Protein AF-A0A6P0Z180-F1 (afdb_monomer_lite)

Sequence (256 aa):
PHLPSKEQKILDRILVKLQKKRDRNFKRMVQFLKGSDYKAIKQTFRVWIKNPQSNPTANLKIGLSLPDLLLPVLSQTLLHPGWLATPDRSLETVQSKATKSKEMKSKATKSKGAKSPTKDSTVSASEIGQNEISLDVLNNWLDHDGIVLHDLRKQMKQLRYQADFFAPHYDATYAKTIQDFKTIQDLLGTLQDYWVLGQIFAKVQGKTWQESLPSLTAQIHRDRWTIWQQWEPLRQRYLTEDTRTELRQMMLSPTR

Radius of gyration: 26.2 Å; chains: 1; bounding box: 71×53×73 Å

pLDDT: mean 83.36, std 22.92, range [23.42, 98.06]

Structure (mmCIF, N/CA/C/O backbone):
data_AF-A0A6P0Z180-F1
#
_entry.id   AF-A0A6P0Z180-F1
#
loop_
_atom_site.group_PDB
_atom_site.id
_atom_site.type_symbol
_atom_site.label_atom_id
_atom_site.label_alt_id
_atom_site.label_comp_id
_atom_site.label_asym_id
_atom_site.label_entity_id
_atom_site.label_seq_id
_atom_site.pdbx_PDB_ins_code
_atom_site.Cartn_x
_atom_site.Cartn_y
_atom_site.Cartn_z
_atom_site.occupancy
_atom_site.B_iso_or_equiv
_atom_site.auth_seq_id
_atom_site.auth_comp_id
_atom_site.auth_asym_id
_atom_site.auth_atom_id
_atom_site.pdbx_PDB_model_num
ATOM 1 N N . PRO A 1 1 ? 2.641 7.356 -23.418 1.00 57.97 1 PRO A N 1
ATOM 2 C CA . PRO A 1 1 ? 3.964 7.992 -23.611 1.00 57.97 1 PRO A CA 1
ATOM 3 C C . PRO A 1 1 ? 4.416 7.968 -25.070 1.00 57.97 1 PRO A C 1
ATOM 5 O O . PRO A 1 1 ? 4.310 6.934 -25.724 1.00 57.97 1 PRO A O 1
ATOM 8 N N . HIS A 1 2 ? 4.928 9.095 -25.564 1.00 79.06 2 HIS A N 1
ATOM 9 C CA . HIS A 1 2 ? 5.588 9.161 -26.867 1.00 79.06 2 HIS A CA 1
ATOM 10 C C . HIS A 1 2 ? 6.992 8.557 -26.748 1.00 79.06 2 HIS A C 1
ATOM 12 O O . HIS A 1 2 ? 7.972 9.265 -26.543 1.00 79.06 2 HIS A O 1
ATOM 18 N N . LEU A 1 3 ? 7.076 7.225 -26.801 1.00 87.31 3 LEU A N 1
ATOM 19 C CA . LEU A 1 3 ? 8.356 6.515 -26.836 1.00 87.31 3 LEU A CA 1
ATOM 20 C C . LEU A 1 3 ? 8.975 6.614 -28.240 1.00 87.31 3 LEU A C 1
ATOM 22 O O . LEU A 1 3 ? 8.224 6.660 -29.217 1.00 87.31 3 LEU A O 1
ATOM 26 N N . PRO A 1 4 ? 10.309 6.588 -28.388 1.00 93.00 4 PRO A N 1
ATOM 27 C CA . PRO A 1 4 ? 10.950 6.483 -29.696 1.00 93.00 4 PRO A CA 1
ATOM 28 C C . PRO A 1 4 ? 10.483 5.238 -30.464 1.00 93.00 4 PRO A C 1
ATOM 30 O O . PRO A 1 4 ? 10.249 4.185 -29.868 1.00 93.00 4 PRO A O 1
ATOM 33 N N . SER A 1 5 ? 10.420 5.300 -31.797 1.00 91.44 5 SER A N 1
ATOM 34 C CA . SER A 1 5 ? 9.876 4.206 -32.626 1.00 91.44 5 SER A CA 1
ATOM 35 C C . SER A 1 5 ? 10.578 2.855 -32.420 1.00 91.44 5 SER A C 1
ATOM 37 O O . SER A 1 5 ? 9.963 1.802 -32.584 1.00 91.44 5 SER A O 1
ATOM 39 N N . LYS A 1 6 ? 11.867 2.855 -32.045 1.00 91.38 6 LYS A N 1
ATOM 40 C CA . LYS A 1 6 ? 12.608 1.630 -31.691 1.00 91.38 6 LYS A CA 1
ATOM 41 C C . LYS A 1 6 ? 12.081 0.999 -30.396 1.00 91.38 6 LYS A C 1
ATOM 43 O O . LYS A 1 6 ? 11.843 -0.206 -30.369 1.00 91.38 6 LYS A O 1
ATOM 48 N N . GLU A 1 7 ? 11.859 1.810 -29.362 1.00 93.62 7 GLU A N 1
ATOM 49 C CA . GLU A 1 7 ? 11.306 1.369 -28.076 1.00 93.62 7 GLU A CA 1
ATOM 50 C C . GLU A 1 7 ? 9.847 0.921 -28.220 1.00 93.62 7 GLU A C 1
ATOM 52 O O . GLU A 1 7 ? 9.475 -0.110 -27.665 1.00 93.62 7 GLU A O 1
ATOM 57 N N . GLN A 1 8 ? 9.043 1.612 -29.041 1.00 94.19 8 GLN A N 1
ATOM 58 C CA . GLN A 1 8 ? 7.660 1.205 -29.337 1.00 94.19 8 GLN A CA 1
ATOM 59 C C . GLN A 1 8 ? 7.595 -0.224 -29.891 1.00 94.19 8 GLN A C 1
ATOM 61 O O . GLN A 1 8 ? 6.880 -1.063 -29.352 1.00 94.19 8 GLN A O 1
ATOM 66 N N . LYS A 1 9 ? 8.435 -0.558 -30.882 1.00 93.00 9 LYS A N 1
ATOM 67 C CA . LYS A 1 9 ? 8.504 -1.922 -31.441 1.00 93.00 9 LYS A CA 1
ATOM 68 C C . LYS A 1 9 ? 8.903 -2.978 -30.405 1.00 93.00 9 LYS A C 1
ATOM 70 O O . LYS A 1 9 ? 8.505 -4.140 -30.506 1.00 93.00 9 LYS A O 1
ATOM 75 N N . ILE A 1 10 ? 9.745 -2.626 -29.432 1.00 92.50 10 ILE A N 1
ATOM 76 C CA . ILE A 1 10 ? 10.104 -3.531 -28.330 1.00 92.50 10 ILE A CA 1
ATOM 77 C C . ILE A 1 10 ? 8.894 -3.722 -27.412 1.00 92.50 10 ILE A C 1
ATOM 79 O O . ILE A 1 10 ? 8.535 -4.863 -27.113 1.00 92.50 10 ILE A O 1
ATOM 83 N N . LEU A 1 11 ? 8.237 -2.627 -27.032 1.00 93.25 11 LEU A N 1
ATOM 84 C CA . LEU A 1 11 ? 7.062 -2.643 -26.173 1.00 93.25 11 LEU A CA 1
ATOM 85 C C . LEU A 1 11 ? 5.905 -3.436 -26.796 1.00 93.25 11 LEU A C 1
ATOM 87 O O . LEU A 1 11 ? 5.325 -4.276 -26.115 1.00 93.25 11 LEU A O 1
ATOM 91 N N . ASP A 1 12 ? 5.635 -3.281 -28.092 1.00 94.00 12 ASP A N 1
ATOM 92 C CA . ASP A 1 12 ? 4.597 -4.041 -28.802 1.00 94.00 12 ASP A CA 1
ATOM 93 C C . ASP A 1 12 ? 4.836 -5.553 -28.711 1.00 94.00 12 ASP A C 1
ATOM 95 O O . ASP A 1 12 ? 3.927 -6.333 -28.413 1.00 94.00 12 ASP A O 1
ATOM 99 N N . ARG A 1 13 ? 6.090 -5.994 -28.885 1.00 92.31 13 ARG A N 1
ATOM 100 C CA . ARG A 1 13 ? 6.455 -7.412 -28.729 1.00 92.31 13 ARG A CA 1
ATOM 101 C C . ARG A 1 13 ? 6.217 -7.907 -27.304 1.00 92.31 13 ARG A C 1
ATOM 103 O O . ARG A 1 13 ? 5.764 -9.041 -27.120 1.00 92.31 13 ARG A O 1
ATOM 110 N N . ILE A 1 14 ? 6.514 -7.083 -26.298 1.00 92.56 14 ILE A N 1
ATOM 111 C CA . ILE A 1 14 ? 6.237 -7.394 -24.890 1.00 92.56 14 ILE A CA 1
ATOM 112 C C . ILE A 1 14 ? 4.723 -7.506 -24.668 1.00 92.56 14 ILE A C 1
ATOM 114 O O . ILE A 1 14 ? 4.267 -8.514 -24.123 1.00 92.56 14 ILE A O 1
ATOM 118 N N . LEU A 1 15 ? 3.936 -6.540 -25.145 1.00 94.62 15 LEU A N 1
ATOM 119 C CA . LEU A 1 15 ? 2.477 -6.518 -25.013 1.00 94.62 15 LEU A CA 1
ATOM 120 C C . LEU A 1 15 ? 1.824 -7.748 -25.652 1.00 94.62 15 LEU A C 1
ATOM 122 O O . LEU A 1 15 ? 0.981 -8.385 -25.022 1.00 94.62 15 LEU A O 1
ATOM 126 N N . VAL A 1 16 ? 2.272 -8.174 -26.837 1.00 95.88 16 VAL A N 1
ATOM 127 C CA . VAL A 1 16 ? 1.786 -9.408 -27.481 1.00 95.88 16 VAL A CA 1
ATOM 128 C C . VAL A 1 16 ? 2.064 -10.646 -26.618 1.00 95.88 16 VAL A C 1
ATOM 130 O O . VAL A 1 16 ? 1.198 -11.515 -26.469 1.00 95.88 16 VAL A O 1
ATOM 133 N N . LYS A 1 17 ? 3.256 -10.753 -26.012 1.00 93.56 17 LYS A N 1
ATOM 134 C CA . LYS A 1 17 ? 3.583 -11.863 -25.096 1.00 93.56 17 LYS A CA 1
ATOM 135 C C . LYS A 1 17 ? 2.698 -11.831 -23.842 1.00 93.56 17 LYS A C 1
ATOM 137 O O . LYS A 1 17 ? 2.225 -12.885 -23.405 1.00 93.56 17 LYS A O 1
ATOM 142 N N . LEU A 1 18 ? 2.447 -10.645 -23.283 1.00 93.94 18 LEU A N 1
ATOM 143 C CA . LEU A 1 18 ? 1.569 -10.466 -22.124 1.00 93.94 18 LEU A CA 1
ATOM 144 C C . LEU A 1 18 ? 0.112 -10.805 -22.447 1.00 93.94 18 LEU A C 1
ATOM 146 O O . LEU A 1 18 ? -0.521 -11.510 -21.660 1.00 93.94 18 LEU A O 1
ATOM 150 N N . GLN A 1 19 ? -0.389 -10.410 -23.618 1.00 96.19 19 GLN A N 1
ATOM 151 C CA . GLN A 1 19 ? -1.738 -10.743 -24.070 1.00 96.19 19 GLN A CA 1
ATOM 152 C C . GLN A 1 19 ? -1.922 -12.259 -24.183 1.00 96.19 19 GLN A C 1
ATOM 154 O O . GLN A 1 19 ? -2.836 -12.819 -23.581 1.00 96.19 19 GLN A O 1
ATOM 159 N N . LYS A 1 20 ? -0.976 -12.965 -24.818 1.00 94.94 20 LYS A N 1
ATOM 160 C CA . LYS A 1 20 ? -1.007 -14.437 -24.894 1.00 94.94 20 LYS A CA 1
ATOM 161 C C . LYS A 1 20 ? -1.041 -15.092 -23.509 1.00 94.94 20 LYS A C 1
ATOM 163 O O . LYS A 1 20 ? -1.716 -16.104 -23.321 1.00 94.94 20 LYS A O 1
ATOM 168 N N . LYS A 1 21 ? -0.304 -14.551 -22.532 1.00 93.19 21 LYS A N 1
ATOM 169 C CA . LYS A 1 21 ? -0.320 -15.048 -21.145 1.00 93.19 21 LYS A CA 1
ATOM 170 C C . LYS A 1 21 ? -1.671 -14.782 -20.475 1.00 93.19 21 LYS A C 1
ATOM 172 O O . LYS A 1 21 ? -2.203 -15.682 -19.822 1.00 93.19 21 LYS A O 1
ATOM 177 N N . ARG A 1 22 ? -2.230 -13.583 -20.659 1.00 95.62 22 ARG A N 1
ATOM 178 C CA . ARG A 1 22 ? -3.556 -13.197 -20.163 1.00 95.62 22 ARG A CA 1
ATOM 179 C C . ARG A 1 22 ? -4.636 -14.128 -20.706 1.00 95.62 22 ARG A C 1
ATOM 181 O O . ARG A 1 22 ? -5.398 -14.660 -19.907 1.00 95.62 22 ARG A O 1
ATOM 188 N N . ASP A 1 23 ? -4.639 -14.411 -22.005 1.00 97.62 23 ASP A N 1
ATOM 189 C CA . ASP A 1 23 ? -5.641 -15.279 -22.640 1.00 97.62 23 ASP A CA 1
ATOM 190 C C . ASP A 1 23 ? -5.602 -16.708 -22.085 1.00 97.62 23 ASP A C 1
ATOM 192 O O . ASP A 1 23 ? -6.639 -17.302 -21.783 1.00 97.62 23 ASP A O 1
ATOM 196 N N . ARG A 1 24 ? -4.400 -17.270 -21.891 1.00 96.25 24 ARG A N 1
ATOM 197 C CA . ARG A 1 24 ? -4.234 -18.600 -21.277 1.00 96.25 24 ARG A CA 1
ATOM 198 C C . ARG A 1 24 ? -4.743 -18.624 -19.838 1.00 96.25 24 ARG A C 1
ATOM 200 O O . ARG A 1 24 ? -5.473 -19.541 -19.465 1.00 96.25 24 ARG A O 1
ATOM 207 N N . ASN A 1 25 ? -4.366 -17.629 -19.038 1.00 96.44 25 ASN A N 1
ATOM 208 C CA . ASN A 1 25 ? -4.800 -17.531 -17.646 1.00 96.44 25 ASN A CA 1
ATOM 209 C C . ASN A 1 25 ? -6.315 -17.323 -17.541 1.00 96.44 25 ASN A C 1
ATOM 211 O O . ASN A 1 25 ? -6.952 -17.938 -16.692 1.00 96.44 25 ASN A O 1
ATOM 215 N N . PHE A 1 26 ? -6.900 -16.530 -18.439 1.00 97.56 26 PHE A N 1
ATOM 216 C CA . PHE A 1 26 ? -8.340 -16.313 -18.504 1.00 97.56 26 PHE A CA 1
ATOM 217 C C . PHE A 1 26 ? -9.095 -17.609 -18.818 1.00 97.56 26 PHE A C 1
ATOM 219 O O . PHE A 1 26 ? -10.032 -17.956 -18.102 1.00 97.56 26 PHE A O 1
ATOM 226 N N . LYS A 1 27 ? -8.648 -18.383 -19.819 1.00 97.50 27 LYS A N 1
ATOM 227 C CA . LYS A 1 27 ? -9.237 -19.700 -20.127 1.00 97.50 27 LYS A CA 1
ATOM 228 C C . LYS A 1 27 ? -9.202 -20.639 -18.915 1.00 97.50 27 LYS A C 1
ATOM 230 O O . LYS A 1 27 ? -10.223 -21.240 -18.587 1.00 97.50 27 LYS A O 1
ATOM 235 N N . ARG A 1 28 ? -8.062 -20.713 -18.216 1.00 97.00 28 ARG A N 1
ATOM 236 C CA . ARG A 1 28 ? -7.906 -21.517 -16.988 1.00 97.00 28 ARG A CA 1
ATOM 237 C C . ARG A 1 28 ? -8.840 -21.056 -15.870 1.00 97.00 28 ARG A C 1
ATOM 239 O O . ARG A 1 28 ? -9.487 -21.883 -15.240 1.00 97.00 28 ARG A O 1
ATOM 246 N N . MET A 1 29 ? -8.949 -19.746 -15.652 1.00 97.44 29 MET A N 1
ATOM 247 C CA . MET A 1 29 ? -9.863 -19.167 -14.665 1.00 97.44 29 MET A CA 1
ATOM 248 C C . MET A 1 29 ? -11.320 -19.538 -14.971 1.00 97.44 29 MET A C 1
ATOM 250 O O . MET A 1 29 ? -12.035 -19.981 -14.079 1.00 97.44 29 MET A O 1
ATOM 254 N N . VAL A 1 30 ? -11.763 -19.410 -16.226 1.00 97.44 30 VAL A N 1
ATOM 255 C CA . VAL A 1 30 ? -13.136 -19.771 -16.625 1.00 97.44 30 VAL A CA 1
ATOM 256 C C . VAL A 1 30 ? -13.411 -21.258 -16.401 1.00 97.44 30 VAL A C 1
ATOM 258 O O . VAL A 1 30 ? -14.487 -21.609 -15.919 1.00 97.44 30 VAL A O 1
ATOM 261 N N . GLN A 1 31 ? -12.456 -22.132 -16.727 1.00 97.00 31 GLN A N 1
ATOM 262 C CA . GLN A 1 31 ? -12.572 -23.568 -16.455 1.00 97.00 31 GLN A CA 1
ATOM 263 C C . GLN A 1 31 ? -12.693 -23.843 -14.951 1.00 97.00 31 GLN A C 1
ATOM 265 O O . GLN A 1 31 ? -13.618 -24.539 -14.539 1.00 97.00 31 GLN A O 1
ATOM 270 N N . PHE A 1 32 ? -11.830 -23.230 -14.136 1.00 96.19 32 PHE A N 1
ATOM 271 C CA . PHE A 1 32 ? -11.863 -23.352 -12.677 1.00 96.19 32 PHE A CA 1
ATOM 272 C C . PHE A 1 32 ? -13.212 -22.914 -12.085 1.00 96.19 32 PHE A C 1
ATOM 274 O O . PHE A 1 32 ? -13.828 -23.664 -11.333 1.00 96.19 32 PHE A O 1
ATOM 281 N N . LEU A 1 33 ? -13.728 -21.744 -12.480 1.00 96.31 33 LEU A N 1
ATOM 282 C CA . LEU A 1 33 ? -15.004 -21.212 -11.979 1.00 96.31 33 LEU A CA 1
ATOM 283 C C . LEU A 1 33 ? -16.223 -22.062 -12.378 1.00 96.31 33 LEU A C 1
ATOM 285 O O . LEU A 1 33 ? -17.262 -22.008 -11.722 1.00 96.31 33 LEU A O 1
ATOM 289 N N . LYS A 1 34 ? -16.123 -22.843 -13.460 1.00 95.88 34 LYS A N 1
ATOM 290 C CA . LYS A 1 34 ? -17.170 -23.788 -13.884 1.00 95.88 34 LYS A CA 1
ATOM 291 C C . LYS A 1 34 ? -17.052 -25.157 -13.204 1.00 95.88 34 LYS A C 1
ATOM 293 O O . LYS A 1 34 ? -18.022 -25.923 -13.252 1.00 95.88 34 LYS A O 1
ATOM 298 N N . GLY A 1 35 ? -15.905 -25.450 -12.591 1.00 97.12 35 GLY A N 1
ATOM 299 C CA . GLY A 1 35 ? -15.591 -26.719 -11.941 1.00 97.12 35 GLY A CA 1
ATOM 300 C C . GLY A 1 35 ? -16.449 -27.016 -10.710 1.00 97.12 35 GLY A C 1
ATOM 301 O O . GLY A 1 35 ? -17.080 -26.129 -10.129 1.00 97.12 35 GLY A O 1
ATOM 302 N N . SER A 1 36 ? -16.476 -28.292 -10.322 1.00 96.56 36 SER A N 1
ATOM 303 C CA . SER A 1 36 ? -17.174 -28.786 -9.128 1.00 96.56 36 SER A CA 1
ATOM 304 C C . SER A 1 36 ? -16.646 -28.143 -7.854 1.00 96.56 36 SER A C 1
ATOM 306 O O . SER A 1 36 ? -17.443 -27.710 -7.029 1.00 96.56 36 SER A O 1
ATOM 308 N N . ASP A 1 37 ? -15.328 -28.007 -7.728 1.00 94.94 37 ASP A N 1
ATOM 309 C CA . ASP A 1 37 ? -14.681 -27.555 -6.493 1.00 94.94 37 ASP A CA 1
ATOM 310 C C . ASP A 1 37 ? -15.093 -26.125 -6.143 1.00 94.94 37 ASP A C 1
ATOM 312 O O . ASP A 1 37 ? -15.507 -25.835 -5.020 1.00 94.94 37 ASP A O 1
ATOM 316 N N . TYR A 1 38 ? -15.085 -25.229 -7.135 1.00 96.75 38 TYR A N 1
ATOM 317 C CA . TYR A 1 38 ? -15.541 -23.856 -6.942 1.00 96.75 38 TYR A CA 1
ATOM 318 C C . TYR A 1 38 ? -17.031 -23.794 -6.569 1.00 96.75 38 TYR A C 1
ATOM 320 O O . TYR A 1 38 ? -17.423 -23.040 -5.675 1.00 96.75 38 TYR A O 1
ATOM 328 N N . LYS A 1 39 ? -17.877 -24.605 -7.219 1.00 96.69 39 LYS A N 1
ATOM 329 C CA . LYS A 1 39 ? -19.311 -24.687 -6.893 1.00 96.69 39 LYS A CA 1
ATOM 330 C C . LYS A 1 39 ? -19.540 -25.227 -5.482 1.00 96.69 39 LYS A C 1
ATOM 332 O O . LYS A 1 39 ? -20.397 -24.690 -4.784 1.00 96.69 39 LYS A O 1
ATOM 337 N N . ALA A 1 40 ? -18.772 -26.233 -5.067 1.00 96.88 40 ALA A N 1
ATOM 338 C CA . ALA A 1 40 ? -18.833 -26.819 -3.736 1.00 96.88 40 ALA A CA 1
ATOM 339 C C . ALA A 1 40 ? -18.490 -25.768 -2.679 1.00 96.88 40 ALA A C 1
ATOM 341 O O . ALA A 1 40 ? -19.308 -25.506 -1.804 1.00 96.88 40 ALA A O 1
ATOM 342 N N . ILE A 1 41 ? -17.365 -25.063 -2.836 1.00 96.19 41 ILE A N 1
ATOM 343 C CA . ILE A 1 41 ? -16.975 -23.963 -1.943 1.00 96.19 41 ILE A CA 1
ATOM 344 C C . ILE A 1 41 ? -18.078 -22.897 -1.876 1.00 96.19 41 ILE A C 1
ATOM 346 O O . ILE A 1 41 ? -18.494 -22.495 -0.789 1.00 96.19 41 ILE A O 1
ATOM 350 N N . LYS A 1 42 ? -18.607 -22.462 -3.027 1.00 96.19 42 LYS A N 1
ATOM 351 C CA . LYS A 1 42 ? -19.683 -21.460 -3.083 1.00 96.19 42 LYS A CA 1
ATOM 352 C C . LYS A 1 42 ? -20.940 -21.924 -2.349 1.00 96.19 42 LYS A C 1
ATOM 354 O O . LYS A 1 42 ? -21.591 -21.118 -1.684 1.00 96.19 42 LYS A O 1
ATOM 359 N N . GLN A 1 43 ? -21.296 -23.198 -2.480 1.00 95.88 43 GLN A N 1
ATOM 360 C CA . GLN A 1 43 ? -22.441 -23.766 -1.785 1.00 95.88 43 GLN A CA 1
ATOM 361 C C . GLN A 1 43 ? -22.192 -23.848 -0.278 1.00 95.88 43 GLN A C 1
ATOM 363 O O . GLN A 1 43 ? -23.057 -23.426 0.485 1.00 95.88 43 GLN A O 1
ATOM 368 N N . THR A 1 44 ? -21.008 -24.289 0.149 1.00 95.44 44 THR A N 1
ATOM 369 C CA . THR A 1 44 ? -20.613 -24.326 1.562 1.00 95.44 44 THR A CA 1
ATOM 370 C C . THR A 1 44 ? -20.716 -22.944 2.204 1.00 95.44 44 THR A C 1
ATOM 372 O O . THR A 1 44 ? -21.375 -22.802 3.232 1.00 95.44 44 THR A O 1
ATOM 375 N N . PHE A 1 45 ? -20.174 -21.899 1.568 1.00 94.94 45 PHE A N 1
ATOM 376 C CA . PHE A 1 45 ? -20.302 -20.528 2.075 1.00 94.94 45 PHE A CA 1
ATOM 377 C C . PHE A 1 45 ? -21.760 -20.061 2.150 1.00 94.94 45 PHE A C 1
ATOM 379 O O . PHE A 1 45 ? -22.158 -19.458 3.141 1.00 94.94 45 PHE A O 1
ATOM 386 N N . ARG A 1 46 ? -22.587 -20.363 1.140 1.00 95.38 46 ARG A N 1
ATOM 387 C CA . ARG A 1 46 ? -24.020 -20.012 1.158 1.00 95.38 46 ARG A CA 1
ATOM 388 C C . ARG A 1 46 ? -24.780 -20.695 2.287 1.00 95.38 46 ARG A C 1
ATOM 390 O O . ARG A 1 46 ? -25.669 -20.078 2.861 1.00 95.38 46 ARG A O 1
ATOM 397 N N . VAL A 1 47 ? -24.472 -21.960 2.563 1.00 95.25 47 VAL A N 1
ATOM 398 C CA . VAL A 1 47 ? -25.078 -22.705 3.671 1.00 95.25 47 VAL A CA 1
ATOM 399 C C . VAL A 1 47 ? -24.636 -22.102 5.001 1.00 95.25 47 VAL A C 1
ATOM 401 O O . VAL A 1 47 ? -25.485 -21.811 5.837 1.00 95.25 47 VAL A O 1
ATOM 404 N N . TRP A 1 48 ? -23.340 -21.835 5.165 1.00 94.50 48 TRP A N 1
ATOM 405 C CA . TRP A 1 48 ? -22.798 -21.270 6.399 1.00 94.50 48 TRP A CA 1
ATOM 406 C C . TRP A 1 48 ? -23.341 -19.866 6.703 1.00 94.50 48 TRP A C 1
ATOM 408 O O . TRP A 1 48 ? -23.748 -19.613 7.828 1.00 94.50 48 TRP A O 1
ATOM 418 N N . ILE A 1 49 ? -23.457 -18.978 5.705 1.00 94.31 49 ILE A N 1
ATOM 419 C CA . ILE A 1 49 ? -24.004 -17.617 5.896 1.00 94.31 49 ILE A CA 1
ATOM 420 C C . ILE A 1 49 ? -25.454 -17.640 6.411 1.00 94.31 49 ILE A C 1
ATOM 422 O O . ILE A 1 49 ? -25.858 -16.726 7.123 1.00 94.31 49 ILE A O 1
ATOM 426 N N . LYS A 1 50 ? -26.246 -18.669 6.072 1.00 94.12 50 LYS A N 1
ATOM 427 C CA . LYS A 1 50 ? -27.628 -18.802 6.567 1.00 94.12 50 LYS A CA 1
ATOM 428 C C . LYS A 1 50 ? -27.702 -19.178 8.047 1.00 94.12 50 LYS A C 1
ATOM 430 O O . LYS A 1 50 ? -28.703 -18.871 8.681 1.00 94.12 50 LYS A O 1
ATOM 435 N N . ASN A 1 51 ? -26.693 -19.875 8.566 1.00 90.00 51 ASN A N 1
ATOM 436 C CA . ASN A 1 51 ? -26.646 -20.313 9.957 1.00 90.00 51 ASN A CA 1
ATOM 437 C C . ASN A 1 51 ? -25.195 -20.308 10.476 1.00 90.00 51 ASN A C 1
ATOM 439 O O . ASN A 1 51 ? -24.589 -21.379 10.624 1.00 90.00 51 ASN A O 1
ATOM 443 N N . PRO A 1 52 ? -24.607 -19.117 10.697 1.00 90.31 52 PRO A N 1
ATOM 444 C CA . PRO A 1 52 ? -23.229 -19.014 11.141 1.00 90.31 52 PRO A CA 1
ATOM 445 C C . PRO A 1 52 ? -23.111 -19.532 12.576 1.00 90.31 52 PRO A C 1
ATOM 447 O O . PRO A 1 52 ? -23.864 -19.141 13.465 1.00 90.31 52 PRO A O 1
ATOM 450 N N . GLN A 1 53 ? -22.144 -20.414 12.807 1.00 84.38 53 GLN A N 1
ATOM 451 C CA . GLN A 1 53 ? -21.790 -20.849 14.156 1.00 84.38 53 GLN A CA 1
ATOM 452 C C . GLN A 1 53 ? -20.867 -19.797 14.769 1.00 84.38 53 GLN A C 1
ATOM 454 O O . GLN A 1 53 ? -19.666 -19.773 14.494 1.00 84.38 53 GLN A O 1
ATOM 459 N N . SER A 1 54 ? -21.454 -18.886 15.539 1.00 85.25 54 SER A N 1
ATOM 460 C CA . SER A 1 54 ? -20.720 -17.822 16.217 1.00 85.25 54 SER A CA 1
ATOM 461 C C . SER A 1 54 ? -20.063 -18.336 17.493 1.00 85.25 54 SER A C 1
ATOM 463 O O . SER A 1 54 ? -20.620 -19.163 18.213 1.00 85.25 54 SER A O 1
ATOM 465 N N . ASN A 1 55 ? -18.874 -17.824 17.799 1.00 86.50 55 ASN A N 1
ATOM 466 C CA . ASN A 1 55 ? -18.245 -18.079 19.088 1.00 86.50 55 ASN A CA 1
ATOM 467 C C . ASN A 1 55 ? -18.958 -17.283 20.210 1.00 86.50 55 ASN A C 1
ATOM 469 O O . ASN A 1 55 ? -19.671 -16.318 19.922 1.00 86.50 55 ASN A O 1
ATOM 473 N N . PRO A 1 56 ? -18.750 -17.622 21.497 1.00 86.62 56 PRO A N 1
ATOM 474 C CA . PRO A 1 56 ? -19.390 -16.904 22.603 1.00 86.62 56 PRO A CA 1
ATOM 475 C C . PRO A 1 56 ? -19.092 -15.398 22.638 1.00 86.62 56 PRO A C 1
ATOM 477 O O . PRO A 1 56 ? -19.932 -14.621 23.088 1.00 86.62 56 PRO A O 1
ATOM 480 N N . THR A 1 57 ? -17.932 -14.964 22.127 1.00 86.12 57 THR A N 1
ATOM 481 C CA . THR A 1 57 ? -17.567 -13.538 22.084 1.00 86.12 57 THR A CA 1
ATOM 482 C C . THR A 1 57 ? -18.419 -12.729 21.109 1.00 86.12 57 THR A C 1
ATOM 484 O O . THR A 1 57 ? -18.480 -11.514 21.241 1.00 86.12 57 THR A O 1
ATOM 487 N N . ALA A 1 58 ? -19.124 -13.367 20.169 1.00 87.06 58 ALA A N 1
ATOM 488 C CA . ALA A 1 58 ? -20.056 -12.675 19.279 1.00 87.06 58 ALA A CA 1
ATOM 489 C C . ALA A 1 58 ? -21.247 -12.039 20.020 1.00 87.06 58 ALA A C 1
ATOM 491 O O . ALA A 1 58 ? -21.904 -11.162 19.469 1.00 87.06 58 ALA A O 1
ATOM 492 N N . ASN A 1 59 ? -21.513 -12.459 21.262 1.00 88.50 59 ASN A N 1
ATOM 493 C CA . ASN A 1 59 ? -22.551 -11.869 22.109 1.00 88.50 59 ASN A CA 1
ATOM 494 C C . ASN A 1 59 ? -22.086 -10.597 22.839 1.00 88.50 59 ASN A C 1
ATOM 496 O O . ASN A 1 59 ? -22.889 -9.954 23.518 1.00 88.50 59 ASN A O 1
ATOM 500 N N . LEU A 1 60 ? -20.800 -10.236 22.751 1.00 90.50 60 LEU A N 1
ATOM 501 C CA . LEU A 1 60 ? -20.296 -9.002 23.345 1.00 90.50 60 LEU A CA 1
ATOM 502 C C . LEU A 1 60 ? -20.868 -7.787 22.611 1.00 90.50 60 LEU A C 1
ATOM 504 O O . LEU A 1 60 ? -21.073 -7.797 21.397 1.00 90.50 60 LEU A O 1
ATOM 508 N N . LYS A 1 61 ? -21.109 -6.705 23.359 1.00 90.62 61 LYS A N 1
ATOM 509 C CA . LYS A 1 61 ? -21.508 -5.430 22.760 1.00 90.62 61 LYS A CA 1
ATOM 510 C C . LYS A 1 61 ? -20.392 -4.948 21.843 1.00 90.62 61 LYS A C 1
ATOM 512 O O . LYS A 1 61 ? -19.248 -4.847 22.277 1.00 90.62 61 LYS A O 1
ATOM 517 N N . ILE A 1 62 ? -20.744 -4.576 20.615 1.00 89.75 62 ILE A N 1
ATOM 518 C CA . ILE A 1 62 ? -19.768 -4.139 19.615 1.00 89.75 62 ILE A CA 1
ATOM 519 C C . ILE A 1 62 ? -18.879 -3.000 20.132 1.00 89.75 62 ILE A C 1
ATOM 521 O O . ILE A 1 62 ? -17.668 -3.094 19.997 1.00 89.75 62 ILE A O 1
ATOM 525 N N . GLY A 1 63 ? -19.437 -2.011 20.841 1.00 89.50 63 GLY A N 1
ATOM 526 C CA . GLY A 1 63 ? -18.661 -0.915 21.438 1.00 89.50 63 GLY A CA 1
ATOM 527 C C . GLY A 1 63 ? -17.565 -1.368 22.413 1.00 89.50 63 GLY A C 1
ATOM 528 O O . GLY A 1 63 ? -16.521 -0.731 22.479 1.00 89.50 63 GLY A O 1
ATOM 529 N N . LEU A 1 64 ? -17.760 -2.493 23.115 1.00 89.75 64 LEU A N 1
ATOM 530 C CA . LEU A 1 64 ? -16.731 -3.087 23.976 1.00 89.75 64 LEU A CA 1
ATOM 531 C C . LEU A 1 64 ? -15.642 -3.781 23.147 1.00 89.75 64 LEU A C 1
ATOM 533 O O . LEU A 1 64 ? -14.468 -3.673 23.471 1.00 89.75 64 LEU A O 1
ATOM 537 N N . SER A 1 65 ? -16.026 -4.477 22.075 1.00 92.06 65 SER A N 1
ATOM 538 C CA . SER A 1 65 ? -15.102 -5.261 21.246 1.00 92.06 65 SER A CA 1
ATOM 539 C C . SER A 1 65 ? -14.369 -4.446 20.176 1.00 92.06 65 SER A C 1
ATOM 541 O O . SER A 1 65 ? -13.364 -4.908 19.646 1.00 92.06 65 SER A O 1
ATOM 543 N N . LEU A 1 66 ? -14.850 -3.254 19.814 1.00 93.50 66 LEU A N 1
ATOM 544 C CA . LEU A 1 66 ? -14.258 -2.441 18.747 1.00 93.50 66 LEU A CA 1
ATOM 545 C C . LEU A 1 66 ? -12.781 -2.096 18.997 1.00 93.50 66 LEU A C 1
ATOM 547 O O . LEU A 1 66 ? -11.971 -2.367 18.102 1.00 93.50 66 LEU A O 1
ATOM 551 N N . PRO A 1 67 ? -12.385 -1.574 20.177 1.00 94.38 67 PRO A N 1
ATOM 552 C CA . PRO A 1 67 ? -10.975 -1.331 20.469 1.00 94.38 67 PRO A CA 1
ATOM 553 C C . PRO A 1 67 ? -10.133 -2.609 20.392 1.00 94.38 67 PRO A C 1
ATOM 555 O O . PRO A 1 67 ? -9.047 -2.582 19.810 1.00 94.38 67 PRO A O 1
ATOM 558 N N . ASP A 1 68 ? -10.658 -3.735 20.887 1.00 93.75 68 ASP A N 1
ATOM 559 C CA . ASP A 1 68 ? -9.977 -5.037 20.870 1.00 93.75 68 ASP A CA 1
ATOM 560 C C . ASP A 1 68 ? -9.736 -5.562 19.447 1.00 93.75 68 ASP A C 1
ATOM 562 O O . ASP A 1 68 ? -8.784 -6.303 19.204 1.00 93.75 68 ASP A O 1
ATOM 566 N N . LEU A 1 69 ? -10.572 -5.167 18.483 1.00 93.88 69 LEU A N 1
ATOM 567 C CA . LEU A 1 69 ? -10.440 -5.556 17.078 1.00 93.88 69 LEU A CA 1
ATOM 568 C C . LEU A 1 69 ? -9.546 -4.594 16.282 1.00 93.88 69 LEU A C 1
ATOM 570 O O . LEU A 1 69 ? -8.809 -5.028 15.395 1.00 93.88 69 LEU A O 1
ATOM 574 N N . LEU A 1 70 ? -9.599 -3.292 16.575 1.00 95.88 70 LEU A N 1
ATOM 575 C CA . LEU A 1 70 ? -8.913 -2.257 15.796 1.00 95.88 70 LEU A CA 1
ATOM 576 C C . LEU A 1 70 ? -7.497 -1.950 16.295 1.00 95.88 70 LEU A C 1
ATOM 578 O O . LEU A 1 70 ? -6.572 -1.839 15.483 1.00 95.88 70 LEU A O 1
ATOM 582 N N . LEU A 1 71 ? -7.292 -1.837 17.610 1.00 96.81 71 LEU A N 1
ATOM 583 C CA . LEU A 1 71 ? -6.000 -1.438 18.179 1.00 96.81 71 LEU A CA 1
ATOM 584 C C . LEU A 1 71 ? -4.859 -2.417 17.887 1.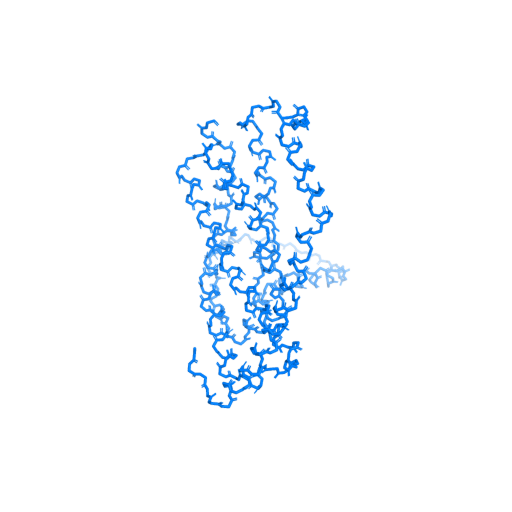00 96.81 71 LEU A C 1
ATOM 586 O O . LEU A 1 71 ? -3.748 -1.932 17.641 1.00 96.81 71 LEU A O 1
ATOM 590 N N . PRO A 1 72 ? -5.057 -3.752 17.857 1.00 97.38 72 PRO A N 1
ATOM 591 C CA . PRO A 1 72 ? -3.984 -4.662 17.467 1.00 97.38 72 PRO A CA 1
ATOM 592 C C . PRO A 1 72 ? -3.520 -4.417 16.030 1.00 97.38 72 PRO A C 1
ATOM 594 O O . PRO A 1 72 ? -2.318 -4.342 15.774 1.00 97.38 72 PRO A O 1
ATOM 597 N N . VAL A 1 73 ? -4.463 -4.216 15.102 1.00 97.19 73 VAL A N 1
ATOM 598 C CA . VAL A 1 73 ? -4.158 -3.944 13.691 1.00 97.19 73 VAL A CA 1
ATOM 599 C C . VAL A 1 73 ? -3.468 -2.590 13.546 1.00 97.19 73 VAL A C 1
ATOM 601 O O . VAL A 1 73 ? -2.457 -2.493 12.847 1.00 97.19 73 VAL A O 1
ATOM 604 N N . LEU A 1 74 ? -3.946 -1.552 14.241 1.00 97.50 74 LEU A N 1
ATOM 605 C CA . LEU A 1 74 ? -3.285 -0.246 14.271 1.00 97.50 74 LEU A CA 1
ATOM 606 C C . LEU A 1 74 ? -1.856 -0.366 14.813 1.00 97.50 74 LEU A C 1
ATOM 608 O O . LEU A 1 74 ? -0.924 0.139 14.195 1.00 97.50 74 LEU A O 1
ATOM 612 N N . SER A 1 75 ? -1.667 -1.061 15.934 1.00 97.06 75 SER A N 1
ATOM 613 C CA . SER A 1 75 ? -0.363 -1.194 16.591 1.00 97.06 75 SER A CA 1
ATOM 614 C C . SER A 1 75 ? 0.644 -1.921 15.702 1.00 97.06 75 SER A C 1
ATOM 616 O O . SER A 1 75 ? 1.755 -1.429 15.514 1.00 97.06 75 SER A O 1
ATOM 618 N N . GLN A 1 76 ? 0.240 -3.035 15.084 1.00 97.12 76 GLN A N 1
ATOM 619 C CA . GLN A 1 76 ? 1.059 -3.740 14.091 1.00 97.12 76 GLN A CA 1
ATOM 620 C C . GLN A 1 76 ? 1.425 -2.830 12.916 1.00 97.12 76 GLN A C 1
ATOM 622 O O . GLN A 1 76 ? 2.566 -2.827 12.462 1.00 97.12 76 GLN A O 1
ATOM 627 N N . THR A 1 77 ? 0.474 -2.012 12.461 1.00 97.56 77 THR A N 1
ATOM 628 C CA . THR A 1 77 ? 0.704 -1.060 11.373 1.00 97.56 77 THR A CA 1
ATOM 629 C C . THR A 1 77 ? 1.716 0.006 11.764 1.00 97.56 77 THR A C 1
ATOM 631 O O . THR A 1 77 ? 2.682 0.201 11.039 1.00 97.56 77 THR A O 1
ATOM 634 N N . LEU A 1 78 ? 1.555 0.667 12.913 1.00 96.56 78 LEU A N 1
ATOM 635 C CA . LEU A 1 78 ? 2.444 1.744 13.368 1.00 96.56 78 LEU A CA 1
ATOM 636 C C . LEU A 1 78 ? 3.864 1.262 13.712 1.00 96.56 78 LEU A C 1
ATOM 638 O O . LEU A 1 78 ? 4.811 2.050 13.657 1.00 96.56 78 LEU A O 1
ATOM 642 N N . LEU A 1 79 ? 4.018 -0.018 14.062 1.00 96.75 79 LEU A N 1
ATOM 643 C CA . LEU A 1 79 ? 5.310 -0.656 14.339 1.00 96.75 79 LEU A CA 1
ATOM 644 C C . LEU A 1 79 ? 5.965 -1.279 13.098 1.00 96.75 79 LEU A C 1
ATOM 646 O O . LEU A 1 79 ? 7.077 -1.794 13.189 1.00 96.75 79 LEU A O 1
ATOM 650 N N . HIS A 1 80 ? 5.306 -1.241 11.939 1.00 97.19 80 HIS A N 1
ATOM 651 C CA . HIS A 1 80 ? 5.829 -1.864 10.732 1.00 97.19 80 HIS A CA 1
ATOM 652 C C . HIS A 1 80 ? 7.139 -1.181 10.269 1.00 97.19 80 HIS A C 1
ATOM 654 O O . HIS A 1 80 ? 7.171 0.044 10.116 1.00 97.19 80 HIS A O 1
ATOM 660 N N . PRO A 1 81 ? 8.219 -1.932 9.966 1.00 95.00 81 PRO A N 1
ATOM 661 C CA . PRO A 1 81 ? 9.533 -1.355 9.645 1.00 95.00 81 PRO A CA 1
ATOM 662 C C . PRO A 1 81 ? 9.529 -0.484 8.381 1.00 95.00 81 PRO A C 1
ATOM 664 O O . PRO A 1 81 ? 10.344 0.423 8.247 1.00 95.00 81 PRO A O 1
ATOM 667 N N . GLY A 1 82 ? 8.568 -0.701 7.479 1.00 94.50 82 GLY A N 1
ATOM 668 C CA . GLY A 1 82 ? 8.383 0.111 6.272 1.00 94.50 82 GLY A CA 1
ATOM 669 C C . GLY A 1 82 ? 8.179 1.613 6.517 1.00 94.50 82 GLY A C 1
ATOM 670 O O . GLY A 1 82 ? 8.416 2.391 5.603 1.00 94.50 82 GLY A O 1
ATOM 671 N N . TRP A 1 83 ? 7.789 2.051 7.722 1.00 95.44 83 TRP A N 1
ATOM 672 C CA . TRP A 1 83 ? 7.749 3.487 8.044 1.00 95.44 83 TRP A CA 1
ATOM 673 C C . TRP A 1 83 ? 9.141 4.111 8.156 1.00 95.44 83 TRP A C 1
ATOM 675 O O . TRP A 1 83 ? 9.306 5.295 7.877 1.00 95.44 83 TRP A O 1
ATOM 685 N N . LEU A 1 84 ? 10.137 3.325 8.567 1.00 92.94 84 LEU A N 1
ATOM 686 C CA . LEU A 1 84 ? 11.532 3.748 8.717 1.00 92.94 84 LEU A CA 1
ATOM 687 C C . LEU A 1 84 ? 12.363 3.463 7.460 1.00 92.94 84 LEU A C 1
ATOM 689 O O . LEU A 1 84 ? 13.536 3.817 7.402 1.00 92.94 84 LEU A O 1
ATOM 693 N N . ALA A 1 85 ? 11.758 2.827 6.459 1.00 90.75 85 ALA A N 1
ATOM 694 C CA . ALA A 1 85 ? 12.391 2.511 5.195 1.00 90.75 85 ALA A CA 1
ATOM 695 C C . ALA A 1 85 ? 12.625 3.796 4.386 1.00 90.75 85 ALA A C 1
ATOM 697 O O . ALA A 1 85 ? 11.681 4.414 3.893 1.00 90.75 85 ALA A O 1
ATOM 698 N N . THR A 1 86 ? 13.889 4.191 4.265 1.00 86.94 86 THR A N 1
ATOM 699 C CA . THR A 1 86 ? 14.332 5.358 3.500 1.00 86.94 86 THR A CA 1
ATOM 700 C C . THR A 1 86 ? 15.537 4.978 2.636 1.00 86.94 86 THR A C 1
ATOM 702 O O . THR A 1 86 ? 16.353 4.156 3.062 1.00 86.94 86 THR A O 1
ATOM 705 N N . PRO A 1 87 ? 15.674 5.557 1.432 1.00 85.31 87 PRO A N 1
ATOM 706 C CA . PRO A 1 87 ? 16.878 5.406 0.623 1.00 85.31 87 PRO A CA 1
ATOM 707 C C . PRO A 1 87 ? 18.109 6.085 1.255 1.00 85.31 87 PRO A C 1
ATOM 709 O O . PRO A 1 87 ? 19.234 5.760 0.876 1.00 85.31 87 PRO A O 1
ATOM 712 N N . ASP A 1 88 ? 17.929 6.992 2.226 1.00 71.38 88 ASP A N 1
ATOM 713 C CA . ASP A 1 88 ? 19.044 7.576 2.976 1.00 71.38 88 ASP A CA 1
ATOM 714 C C . ASP A 1 88 ? 19.509 6.632 4.101 1.00 71.38 88 ASP A C 1
ATOM 716 O O . ASP A 1 88 ? 18.915 6.549 5.177 1.00 71.38 88 ASP A O 1
ATOM 720 N N . ARG A 1 89 ? 20.615 5.919 3.860 1.00 58.75 89 ARG A N 1
ATOM 721 C CA . ARG A 1 89 ? 21.263 5.044 4.853 1.00 58.75 89 ARG A CA 1
ATOM 722 C C . ARG A 1 89 ? 22.011 5.807 5.955 1.00 58.75 89 ARG A C 1
ATOM 724 O O . ARG A 1 89 ? 22.681 5.175 6.772 1.00 58.75 89 ARG A O 1
ATOM 731 N N . SER A 1 90 ? 21.897 7.135 6.044 1.00 52.31 90 SER A N 1
ATOM 732 C CA . SER A 1 90 ? 22.490 7.920 7.138 1.00 52.31 90 SER A CA 1
ATOM 733 C C . SER A 1 90 ? 22.092 7.399 8.532 1.00 52.31 90 SER A C 1
ATOM 735 O O . SER A 1 90 ? 22.903 7.439 9.461 1.00 52.31 90 SER A O 1
ATOM 737 N N . LEU A 1 91 ? 20.917 6.772 8.669 1.00 43.66 91 LEU A N 1
ATOM 738 C CA . LEU A 1 91 ? 20.451 6.162 9.921 1.00 43.66 91 LEU A CA 1
ATOM 739 C C . LEU A 1 91 ? 21.151 4.837 10.301 1.00 43.66 91 LEU A C 1
ATOM 741 O O . LEU A 1 91 ? 21.216 4.514 11.489 1.00 43.66 91 LEU A O 1
ATOM 745 N N . GLU A 1 92 ? 21.761 4.099 9.362 1.00 44.00 92 GLU A N 1
ATOM 746 C CA . GLU A 1 92 ? 22.544 2.883 9.682 1.00 44.00 92 GLU A CA 1
ATOM 747 C C . GLU A 1 92 ? 23.840 3.212 10.453 1.00 44.00 92 GLU A C 1
ATOM 749 O O . GLU A 1 92 ? 24.410 2.369 11.159 1.00 44.00 92 GLU A O 1
ATOM 754 N N . THR A 1 93 ? 24.308 4.464 10.388 1.00 38.19 93 THR A N 1
ATOM 755 C CA . THR A 1 93 ? 25.539 4.884 11.074 1.00 38.19 93 THR A CA 1
ATOM 756 C C . THR A 1 93 ? 25.363 5.169 12.568 1.00 38.19 93 THR A C 1
ATOM 758 O O . THR A 1 93 ? 26.352 5.157 13.307 1.00 38.19 93 THR A O 1
ATOM 761 N N . VAL A 1 94 ? 24.131 5.351 13.059 1.00 43.09 94 VAL A N 1
ATOM 762 C CA . VAL A 1 94 ? 23.882 5.647 14.483 1.00 43.09 94 VAL A CA 1
ATOM 763 C C . VAL A 1 94 ? 23.940 4.374 15.341 1.00 43.09 94 VAL A C 1
ATOM 765 O O . VAL A 1 94 ? 24.544 4.382 16.416 1.00 43.09 94 VAL A O 1
ATOM 768 N N . GLN A 1 95 ? 23.427 3.237 14.852 1.00 38.19 95 GLN A N 1
ATOM 769 C CA . GLN A 1 95 ? 23.490 1.962 15.590 1.00 38.19 95 GLN A CA 1
ATOM 770 C C . GLN A 1 95 ? 24.855 1.257 15.480 1.00 38.19 95 GLN A C 1
ATOM 772 O O . GLN A 1 95 ? 25.295 0.610 16.436 1.00 38.19 95 GLN A O 1
ATOM 777 N N . SER A 1 96 ? 25.577 1.431 14.368 1.00 38.47 96 SER A N 1
ATOM 778 C CA . SER A 1 96 ? 26.918 0.851 14.171 1.00 38.47 96 SER A CA 1
ATOM 779 C C . SER A 1 96 ? 28.034 1.613 14.908 1.00 38.47 96 SER A C 1
ATOM 781 O O . SER A 1 96 ? 29.023 1.009 15.333 1.00 38.47 96 SER A O 1
ATOM 783 N N . LYS A 1 97 ? 27.874 2.924 15.155 1.00 37.91 97 LYS A N 1
ATOM 784 C CA . LYS A 1 97 ? 28.785 3.684 16.034 1.00 37.91 97 LYS A CA 1
ATOM 785 C C . LYS A 1 97 ? 28.560 3.382 17.520 1.00 37.91 97 LYS A C 1
ATOM 787 O O . LYS A 1 97 ? 29.532 3.338 18.275 1.00 37.91 97 LYS A O 1
ATOM 792 N N . ALA A 1 98 ? 27.324 3.110 17.947 1.00 39.12 98 ALA A N 1
ATOM 793 C CA . ALA A 1 98 ? 27.022 2.753 19.338 1.00 39.12 98 ALA A CA 1
ATOM 794 C C . ALA A 1 98 ? 27.586 1.375 19.744 1.00 39.12 98 ALA A C 1
ATOM 796 O O . ALA A 1 98 ? 28.004 1.189 20.888 1.00 39.12 98 ALA A O 1
ATOM 797 N N . THR A 1 99 ? 27.660 0.429 18.805 1.00 38.28 99 THR A N 1
ATOM 798 C CA . THR A 1 99 ? 28.255 -0.900 19.023 1.00 38.28 99 THR A CA 1
ATOM 799 C C . THR A 1 99 ? 29.785 -0.858 19.001 1.00 38.28 99 THR A C 1
ATOM 801 O O . THR A 1 99 ? 30.409 -1.367 19.931 1.00 38.28 99 THR A O 1
ATOM 804 N N . LYS A 1 100 ? 30.410 -0.127 18.063 1.00 37.72 100 LYS A N 1
ATOM 805 C CA . LYS A 1 100 ? 31.880 0.040 18.051 1.00 37.72 100 LYS A CA 1
ATOM 806 C C . LYS A 1 100 ? 32.426 0.850 19.236 1.00 37.72 100 LYS A C 1
ATOM 808 O O . LYS A 1 100 ? 33.514 0.559 19.727 1.00 37.72 100 LYS A O 1
ATOM 813 N N . SER A 1 101 ? 31.671 1.827 19.748 1.00 37.69 101 SER A N 1
ATOM 814 C CA . SER A 1 101 ? 32.095 2.629 20.910 1.00 37.69 101 SER A CA 1
ATOM 815 C C . SER A 1 101 ? 31.992 1.862 22.244 1.00 37.69 101 SER A C 1
ATOM 817 O O . SER A 1 101 ? 32.699 2.187 23.200 1.00 37.69 101 SER A O 1
ATOM 819 N N . LYS A 1 102 ? 31.171 0.799 22.311 1.00 40.69 102 LYS A N 1
ATOM 820 C CA . LYS A 1 102 ? 31.125 -0.120 23.465 1.00 40.69 102 LYS A CA 1
ATOM 821 C C . LYS A 1 102 ? 32.229 -1.183 23.435 1.00 40.69 102 LYS A C 1
ATOM 823 O O . LYS A 1 102 ? 32.721 -1.544 24.499 1.00 40.69 102 LYS A O 1
ATOM 828 N N . GLU A 1 103 ? 32.673 -1.628 22.259 1.00 36.03 103 GLU A N 1
ATOM 829 C CA . GLU A 1 103 ? 33.734 -2.644 22.137 1.00 36.03 103 GLU A CA 1
ATOM 830 C C . GLU A 1 103 ? 35.155 -2.102 22.376 1.00 36.03 103 GLU A C 1
ATOM 832 O O . GLU A 1 103 ? 36.017 -2.836 22.852 1.00 36.03 103 GLU A O 1
ATOM 837 N N . MET A 1 104 ? 35.408 -0.807 22.147 1.00 38.56 104 MET A N 1
ATOM 838 C CA . MET A 1 104 ? 36.722 -0.196 22.416 1.00 38.56 104 MET A CA 1
ATOM 839 C C . MET A 1 104 ? 36.931 0.291 23.863 1.00 38.56 104 MET A C 1
ATOM 841 O O . MET A 1 104 ? 38.058 0.620 24.227 1.00 38.56 104 MET A O 1
ATOM 845 N N . LYS A 1 105 ? 35.896 0.319 24.719 1.00 39.50 105 LYS A N 1
ATOM 846 C CA . LYS A 1 105 ? 36.003 0.807 26.114 1.00 39.50 105 LYS A CA 1
ATOM 847 C C . LYS A 1 105 ? 36.150 -0.284 27.187 1.00 39.50 105 LYS A C 1
ATOM 849 O O . LYS A 1 105 ? 36.243 0.053 28.363 1.00 39.50 105 LYS A O 1
ATOM 854 N N . SER A 1 106 ? 36.246 -1.567 26.825 1.00 35.44 106 SER A N 1
ATOM 855 C CA . SER A 1 106 ? 36.495 -2.663 27.788 1.00 35.44 106 SER A CA 1
ATOM 856 C C . SER A 1 106 ? 37.981 -3.004 28.004 1.00 35.44 106 SER A C 1
ATOM 858 O O . SER A 1 106 ? 38.298 -3.902 28.781 1.00 35.44 106 SER A O 1
ATOM 860 N N . LYS A 1 107 ? 38.917 -2.260 27.395 1.00 36.16 107 LYS A N 1
ATOM 861 C CA . LYS A 1 107 ? 40.364 -2.379 27.654 1.00 36.16 107 LYS A CA 1
ATOM 862 C C . LYS A 1 107 ? 41.010 -1.019 27.934 1.00 36.16 107 LYS A C 1
ATOM 864 O O . LYS A 1 107 ? 41.676 -0.469 27.070 1.00 36.16 107 LYS A O 1
ATOM 869 N N . ALA A 1 108 ? 40.833 -0.498 29.149 1.00 31.55 108 ALA A N 1
ATOM 870 C CA . ALA A 1 108 ? 41.812 0.370 29.820 1.00 31.55 108 ALA A CA 1
ATOM 871 C C . ALA A 1 108 ? 41.380 0.658 31.269 1.00 31.55 108 ALA A C 1
ATOM 873 O O . ALA A 1 108 ? 40.564 1.534 31.545 1.00 31.55 108 ALA A O 1
ATOM 874 N N . THR A 1 109 ? 41.956 -0.073 32.217 1.00 27.00 109 THR A N 1
ATOM 875 C CA . THR A 1 109 ? 41.967 0.276 33.643 1.00 27.00 109 THR A CA 1
ATOM 876 C C . THR A 1 109 ? 43.069 1.290 33.954 1.00 27.00 109 THR A C 1
ATOM 878 O O . THR A 1 109 ? 44.228 1.002 33.673 1.00 27.00 109 THR A O 1
ATOM 881 N N . LYS A 1 110 ? 42.688 2.378 34.647 1.00 27.84 110 LYS A N 1
ATOM 882 C CA . LYS A 1 110 ? 43.294 3.010 35.852 1.00 27.84 110 LYS A CA 1
ATOM 883 C C . LYS A 1 110 ? 43.502 4.534 35.775 1.00 27.84 110 LYS A C 1
ATOM 885 O O . LYS A 1 110 ? 44.277 5.028 34.972 1.00 27.84 110 LYS A O 1
ATOM 890 N N . SER A 1 111 ? 42.964 5.179 36.822 1.00 26.48 111 SER A N 1
ATOM 891 C CA . SER A 1 111 ? 43.572 6.240 37.654 1.00 26.48 111 SER A CA 1
ATOM 892 C C . SER A 1 111 ? 42.962 7.653 37.609 1.00 26.48 111 SER A C 1
ATOM 894 O O . SER A 1 111 ? 43.177 8.402 36.670 1.00 26.48 111 SER A O 1
ATOM 896 N N . LYS A 1 112 ? 42.328 7.985 38.752 1.00 25.58 112 LYS A N 1
ATOM 897 C CA . LYS A 1 112 ? 42.362 9.223 39.572 1.00 25.58 112 LYS A CA 1
ATOM 898 C C . LYS A 1 112 ? 42.142 10.603 38.928 1.00 25.58 112 LYS A C 1
ATOM 900 O O . LYS A 1 112 ? 42.898 11.026 38.069 1.00 25.58 112 LYS A O 1
ATOM 905 N N . GLY A 1 113 ? 41.288 11.394 39.591 1.00 24.33 113 GLY A N 1
ATOM 906 C CA . GLY A 1 113 ? 41.440 12.855 39.678 1.00 24.33 113 GLY A CA 1
ATOM 907 C C . GLY A 1 113 ? 40.128 13.630 39.572 1.00 24.33 113 GLY A C 1
ATOM 908 O O . GLY A 1 113 ? 39.425 13.524 38.581 1.00 24.33 113 GLY A O 1
ATOM 909 N N . ALA A 1 114 ? 39.805 14.399 40.609 1.00 25.36 114 ALA A N 1
ATOM 910 C CA . ALA A 1 114 ? 38.568 15.155 40.789 1.00 25.36 114 ALA A CA 1
ATOM 911 C C . ALA A 1 114 ? 38.487 16.462 39.972 1.00 25.36 114 ALA A C 1
ATOM 913 O O . ALA A 1 114 ? 39.491 17.161 39.869 1.00 25.36 114 ALA A O 1
ATOM 914 N N . LYS A 1 115 ? 37.273 16.831 39.525 1.00 25.84 115 LYS A N 1
ATOM 915 C CA . LYS A 1 115 ? 36.581 18.136 39.712 1.00 25.84 115 LYS A CA 1
ATOM 916 C C . LYS A 1 115 ? 35.436 18.308 38.699 1.00 25.84 115 LYS A C 1
ATOM 918 O O . LYS A 1 115 ? 35.657 18.216 37.498 1.00 25.84 115 LYS A O 1
ATOM 923 N N . SER A 1 116 ? 34.241 18.636 39.200 1.00 23.42 116 SER A N 1
ATOM 924 C CA . SER A 1 116 ? 33.182 19.320 38.434 1.00 23.42 116 SER A CA 1
ATOM 925 C C . SER A 1 116 ? 33.650 20.731 38.032 1.00 23.42 116 SER A C 1
ATOM 927 O O . SER A 1 116 ? 34.490 21.311 38.728 1.00 23.42 116 SER A O 1
ATOM 929 N N . PRO A 1 117 ? 33.107 21.310 36.948 1.00 26.61 117 PRO A N 1
ATOM 930 C CA . PRO A 1 117 ? 31.874 22.075 37.115 1.00 26.61 117 PRO A CA 1
ATOM 931 C C . PRO A 1 117 ? 30.824 21.835 36.023 1.00 26.61 117 PRO A C 1
ATOM 933 O O . PRO A 1 117 ? 31.107 21.507 34.874 1.00 26.61 117 PRO A O 1
ATOM 936 N N . THR A 1 118 ? 29.590 22.047 36.457 1.00 25.91 118 THR A N 1
ATOM 937 C CA . THR A 1 118 ? 28.358 22.247 35.701 1.00 25.91 118 THR A CA 1
ATOM 938 C C . THR A 1 118 ? 28.512 23.236 34.544 1.00 25.91 118 THR A C 1
ATOM 940 O O . THR A 1 118 ? 29.028 24.339 34.719 1.00 25.91 118 THR A O 1
ATOM 943 N N . LYS A 1 119 ? 27.966 22.871 33.380 1.00 26.55 119 LYS A N 1
ATOM 944 C CA . LYS A 1 119 ? 27.385 23.816 32.423 1.00 26.55 119 LYS A CA 1
ATOM 945 C C . LYS A 1 119 ? 26.281 23.120 31.639 1.00 26.55 119 LYS A C 1
ATOM 947 O O . LYS A 1 119 ? 26.513 22.085 31.017 1.00 26.55 119 LYS A O 1
ATOM 952 N N . ASP A 1 120 ? 25.097 23.711 31.727 1.00 25.83 120 ASP A N 1
ATOM 953 C CA . ASP A 1 120 ? 23.931 23.414 30.912 1.00 25.83 120 ASP A CA 1
ATOM 954 C C . ASP A 1 120 ? 24.309 23.292 29.437 1.00 25.83 120 ASP A C 1
ATOM 956 O O . ASP A 1 120 ? 25.055 24.102 28.882 1.00 25.83 120 ASP A O 1
ATOM 960 N N . SER A 1 121 ? 23.794 22.255 28.793 1.00 24.94 121 SER A N 1
ATOM 961 C CA . SER A 1 121 ? 23.793 22.122 27.341 1.00 24.94 121 SER A CA 1
ATOM 962 C C . SER A 1 121 ? 22.417 21.625 26.948 1.00 24.94 121 SER A C 1
ATOM 964 O O . SER A 1 121 ? 22.175 20.437 26.753 1.00 24.94 121 SER A O 1
ATOM 966 N N . THR A 1 122 ? 21.497 22.580 26.910 1.00 24.03 122 THR A N 1
ATOM 967 C CA . THR A 1 122 ? 20.232 22.515 26.193 1.00 24.03 122 THR A CA 1
ATOM 968 C C . THR A 1 122 ? 20.544 22.083 24.762 1.00 24.03 122 THR A C 1
ATOM 970 O O . THR A 1 122 ? 21.117 22.848 23.986 1.00 24.03 122 THR A O 1
ATOM 973 N N . VAL A 1 123 ? 20.243 20.832 24.414 1.00 27.06 123 VAL A N 1
ATOM 974 C CA . VAL A 1 123 ? 20.366 20.358 23.033 1.00 27.06 123 VAL A CA 1
ATOM 975 C C . VAL A 1 123 ? 19.224 20.994 22.252 1.00 27.06 123 VAL A C 1
ATOM 977 O O . VAL A 1 123 ? 18.076 20.562 22.331 1.00 27.06 123 VAL A O 1
ATOM 980 N N . SER A 1 124 ? 19.552 22.084 21.562 1.00 24.56 124 SER A N 1
ATOM 981 C CA . SER A 1 124 ? 18.686 22.749 20.597 1.00 24.56 124 SER A CA 1
ATOM 982 C C . SER A 1 124 ? 18.281 21.752 19.515 1.00 24.56 124 SER A C 1
ATOM 984 O O . SER A 1 124 ? 19.126 21.196 18.812 1.00 24.56 124 SER A O 1
ATOM 986 N N . ALA A 1 125 ? 16.975 21.531 19.394 1.00 29.22 125 ALA A N 1
ATOM 987 C CA . ALA A 1 125 ? 16.347 20.826 18.291 1.00 29.22 125 ALA A CA 1
ATOM 988 C C . ALA A 1 125 ? 16.470 21.673 17.016 1.00 29.22 125 ALA A C 1
ATOM 990 O O . ALA A 1 125 ? 15.555 22.406 16.652 1.00 29.22 125 ALA A O 1
ATOM 991 N N . SER A 1 126 ? 17.628 21.633 16.361 1.00 30.02 126 SER A N 1
ATOM 992 C CA . SER A 1 126 ? 17.848 22.389 15.126 1.00 30.02 126 SER A CA 1
ATOM 993 C C . SER A 1 126 ? 18.994 21.823 14.288 1.00 30.02 126 SER A C 1
ATOM 995 O O . SER A 1 126 ? 19.865 22.570 13.864 1.00 30.02 126 SER A O 1
ATOM 997 N N . GLU A 1 127 ? 19.004 20.513 14.044 1.00 30.41 127 GLU A N 1
ATOM 998 C CA . GLU A 1 127 ? 19.849 19.886 13.014 1.00 30.41 127 GLU A CA 1
ATOM 999 C C . GLU A 1 127 ? 19.092 18.721 12.353 1.00 30.41 127 GLU A C 1
ATOM 1001 O O . GLU A 1 127 ? 19.469 17.558 12.455 1.00 30.41 127 GLU A O 1
ATOM 1006 N N . ILE A 1 128 ? 17.983 19.019 11.669 1.00 34.50 128 ILE A N 1
ATOM 1007 C CA . ILE A 1 128 ? 17.472 18.129 10.616 1.00 34.50 128 ILE A CA 1
ATOM 1008 C C . ILE A 1 128 ? 17.965 18.728 9.303 1.00 34.50 128 ILE A C 1
ATOM 1010 O O . ILE A 1 128 ? 17.296 19.544 8.671 1.00 34.50 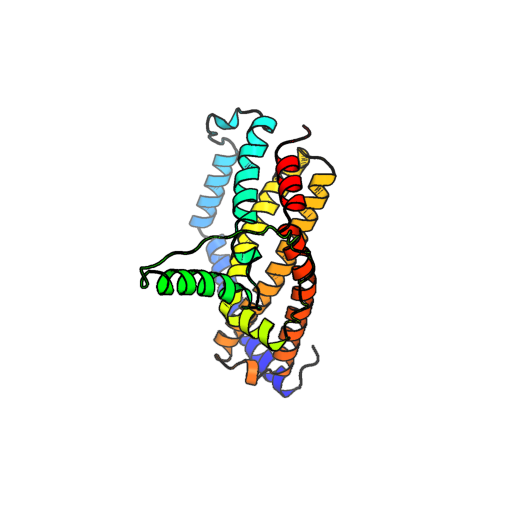128 ILE A O 1
ATOM 1014 N N . GLY A 1 129 ? 19.211 18.396 8.961 1.00 34.25 129 GLY A N 1
ATOM 1015 C CA . GLY A 1 129 ? 19.811 18.756 7.685 1.00 34.25 129 GLY A CA 1
ATOM 1016 C C . GLY A 1 129 ? 19.002 18.158 6.538 1.00 34.25 129 GLY A C 1
ATOM 1017 O O . GLY A 1 129 ? 18.677 16.971 6.543 1.00 34.25 129 GLY A O 1
ATOM 1018 N N . GLN A 1 130 ? 18.667 18.997 5.562 1.00 38.59 130 GLN A N 1
ATOM 1019 C CA . GLN A 1 130 ? 18.067 18.593 4.297 1.00 38.59 130 GLN A CA 1
ATOM 1020 C C . GLN A 1 130 ? 19.080 17.752 3.507 1.00 38.59 130 GLN A C 1
ATOM 1022 O O . GLN A 1 130 ? 19.863 18.274 2.720 1.00 38.59 130 GLN A O 1
ATOM 1027 N N . ASN A 1 131 ? 19.085 16.440 3.738 1.00 52.53 131 ASN A N 1
ATOM 1028 C CA . ASN A 1 131 ? 19.713 15.480 2.837 1.00 52.53 131 ASN A CA 1
ATOM 1029 C C . ASN A 1 131 ? 18.753 15.265 1.661 1.00 52.53 131 ASN A C 1
ATOM 1031 O O . ASN A 1 131 ? 17.804 14.484 1.744 1.00 52.53 131 ASN A O 1
ATOM 1035 N N . GLU A 1 132 ? 18.952 16.009 0.578 1.00 66.94 132 GLU A N 1
ATOM 1036 C CA . GLU A 1 132 ? 18.153 15.857 -0.635 1.00 66.94 132 GLU A CA 1
ATOM 1037 C C . GLU A 1 132 ? 18.531 14.531 -1.324 1.00 66.94 132 GLU A C 1
ATOM 1039 O O . GLU A 1 132 ? 19.611 14.379 -1.895 1.00 66.94 132 GLU A O 1
ATOM 1044 N N . ILE A 1 133 ? 17.665 13.519 -1.205 1.00 83.12 133 ILE A N 1
ATOM 1045 C CA . ILE A 1 133 ? 17.833 12.215 -1.865 1.00 83.12 133 ILE A CA 1
ATOM 1046 C C . ILE A 1 133 ? 17.856 12.440 -3.383 1.00 83.12 133 ILE A C 1
ATOM 1048 O O . ILE A 1 133 ? 16.970 13.098 -3.915 1.00 83.12 133 ILE A O 1
ATOM 1052 N N . SER A 1 134 ? 18.816 11.866 -4.112 1.00 90.00 134 SER A N 1
ATOM 1053 C CA . SER A 1 134 ? 18.828 11.976 -5.577 1.00 90.00 134 SER A CA 1
ATOM 1054 C C . SER A 1 134 ? 17.868 10.982 -6.250 1.00 90.00 134 SER A C 1
ATOM 1056 O O . SER A 1 134 ? 17.547 9.920 -5.703 1.00 90.00 134 SER A O 1
ATOM 1058 N N . LEU A 1 135 ? 17.442 11.300 -7.479 1.00 91.50 135 LEU A N 1
ATOM 1059 C CA . LEU A 1 135 ? 16.558 10.451 -8.291 1.00 91.50 135 LEU A CA 1
ATOM 1060 C C . LEU A 1 135 ? 17.106 9.024 -8.462 1.00 91.50 135 LEU A C 1
ATOM 1062 O O . LEU A 1 135 ? 16.353 8.052 -8.355 1.00 91.50 135 LEU A O 1
ATOM 1066 N N . ASP A 1 136 ? 18.407 8.895 -8.718 1.00 90.25 136 ASP A N 1
ATOM 1067 C CA . ASP A 1 136 ? 19.055 7.604 -8.960 1.00 90.25 136 ASP A CA 1
ATOM 1068 C C . ASP A 1 136 ? 19.164 6.773 -7.681 1.00 90.25 136 ASP A C 1
ATOM 1070 O O . ASP A 1 136 ? 18.905 5.568 -7.704 1.00 90.25 136 ASP A O 1
ATOM 1074 N N . VAL A 1 137 ? 19.480 7.416 -6.551 1.00 91.88 137 VAL A N 1
ATOM 1075 C CA . VAL A 1 137 ? 19.560 6.753 -5.243 1.00 91.88 137 VAL A CA 1
ATOM 1076 C C . VAL A 1 137 ? 18.197 6.185 -4.850 1.00 91.88 137 VAL A C 1
ATOM 1078 O O . VAL A 1 137 ? 18.110 5.015 -4.473 1.00 91.88 137 VAL A O 1
ATOM 1081 N N . LEU A 1 138 ? 17.122 6.966 -5.015 1.00 93.50 138 LEU A N 1
ATOM 1082 C CA . LEU A 1 138 ? 15.761 6.494 -4.756 1.00 93.50 138 LEU A CA 1
ATOM 1083 C C . LEU A 1 138 ? 15.401 5.288 -5.632 1.00 93.50 138 LEU A C 1
ATOM 1085 O O . LEU A 1 138 ? 14.896 4.287 -5.127 1.00 93.50 138 LEU A O 1
ATOM 1089 N N . ASN A 1 139 ? 15.622 5.381 -6.945 1.00 94.31 139 ASN A N 1
ATOM 1090 C CA . ASN A 1 139 ? 15.194 4.331 -7.870 1.00 94.31 139 ASN A CA 1
ATOM 1091 C C . ASN A 1 139 ? 15.974 3.031 -7.678 1.00 94.31 139 ASN A C 1
ATOM 1093 O O . ASN A 1 139 ? 15.368 1.960 -7.684 1.00 94.31 139 ASN A O 1
ATOM 1097 N N . ASN A 1 140 ? 17.279 3.128 -7.425 1.00 91.88 140 ASN A N 1
ATOM 1098 C CA . ASN A 1 140 ? 18.100 1.974 -7.085 1.00 91.88 140 ASN A CA 1
ATOM 1099 C C . ASN A 1 140 ? 17.589 1.293 -5.804 1.00 91.88 140 ASN A C 1
ATOM 1101 O O . ASN A 1 140 ? 17.372 0.081 -5.784 1.00 91.88 140 ASN A O 1
ATOM 1105 N N . TRP A 1 141 ? 17.312 2.072 -4.757 1.00 92.94 141 TRP A N 1
ATOM 1106 C CA . TRP A 1 141 ? 16.755 1.539 -3.517 1.00 92.94 141 TRP A CA 1
ATOM 1107 C C . TRP A 1 141 ? 15.381 0.880 -3.727 1.00 92.94 141 TRP A C 1
ATOM 1109 O O . TRP A 1 141 ? 15.154 -0.233 -3.259 1.00 92.94 141 TRP A O 1
ATOM 1119 N N . LEU A 1 142 ? 14.478 1.504 -4.491 1.00 92.75 142 LEU A N 1
ATOM 1120 C CA . LEU A 1 142 ? 13.153 0.944 -4.785 1.00 92.75 142 LEU A CA 1
ATOM 1121 C C . LEU A 1 142 ? 13.216 -0.385 -5.550 1.00 92.75 142 LEU A C 1
ATOM 1123 O O . LEU A 1 142 ? 12.351 -1.240 -5.349 1.00 92.75 142 LEU A O 1
ATOM 1127 N N . ASP A 1 143 ? 14.214 -0.578 -6.411 1.00 89.81 143 ASP A N 1
ATOM 1128 C CA . ASP A 1 143 ? 14.368 -1.821 -7.170 1.00 89.81 143 ASP A CA 1
ATOM 1129 C C . ASP A 1 143 ? 14.843 -2.999 -6.299 1.00 89.81 143 ASP A C 1
ATOM 1131 O O . ASP A 1 143 ? 14.407 -4.133 -6.529 1.00 89.81 143 ASP A O 1
ATOM 1135 N N . HIS A 1 144 ? 15.675 -2.740 -5.283 1.00 85.38 144 HIS A N 1
ATOM 1136 C CA . HIS A 1 144 ? 16.297 -3.778 -4.447 1.00 85.38 144 HIS A CA 1
ATOM 1137 C C . HIS A 1 144 ? 15.606 -3.975 -3.094 1.00 85.38 144 HIS A C 1
ATOM 1139 O O . HIS A 1 144 ? 15.306 -5.102 -2.705 1.00 85.38 144 HIS A O 1
ATOM 1145 N N . ASP A 1 145 ? 15.316 -2.876 -2.404 1.00 81.00 145 ASP A N 1
ATOM 1146 C CA . ASP A 1 145 ? 14.889 -2.850 -1.004 1.00 81.00 145 ASP A CA 1
ATOM 1147 C C . ASP A 1 145 ? 13.415 -2.418 -0.853 1.00 81.00 145 ASP A C 1
ATOM 1149 O O . ASP A 1 145 ? 12.822 -2.547 0.221 1.00 81.00 145 ASP A O 1
ATOM 1153 N N . GLY A 1 146 ? 12.764 -1.988 -1.944 1.00 79.50 146 GLY A N 1
ATOM 1154 C CA . GLY A 1 146 ? 11.358 -1.555 -1.971 1.00 79.50 146 GLY A CA 1
ATOM 1155 C C . GLY A 1 146 ? 10.331 -2.625 -1.566 1.00 79.50 146 GLY A C 1
ATOM 1156 O O . GLY A 1 146 ? 9.153 -2.315 -1.369 1.00 79.50 146 GLY A O 1
ATOM 1157 N N . ILE A 1 147 ? 10.752 -3.880 -1.377 1.00 83.69 147 ILE A N 1
ATOM 1158 C CA . ILE A 1 147 ? 9.899 -4.968 -0.880 1.00 83.69 147 ILE A CA 1
ATOM 1159 C C . ILE A 1 147 ? 9.312 -4.665 0.508 1.00 83.69 147 ILE A C 1
ATOM 1161 O O . ILE A 1 147 ? 8.166 -5.013 0.782 1.00 83.69 147 ILE A O 1
ATOM 1165 N N . VAL A 1 148 ? 10.034 -3.936 1.364 1.00 88.12 148 VAL A N 1
ATOM 1166 C CA . VAL A 1 148 ? 9.534 -3.578 2.701 1.00 88.12 148 VAL A CA 1
ATOM 1167 C C . VAL A 1 148 ? 8.323 -2.635 2.634 1.00 88.12 148 VAL A C 1
ATOM 1169 O O . VAL A 1 148 ? 7.423 -2.703 3.475 1.00 88.12 148 VAL A O 1
ATOM 1172 N N . LEU A 1 149 ? 8.244 -1.791 1.598 1.00 93.19 149 LEU A N 1
ATOM 1173 C CA . LEU A 1 149 ? 7.084 -0.930 1.352 1.00 93.19 149 LEU A CA 1
ATOM 1174 C C . LEU A 1 149 ? 5.881 -1.729 0.852 1.00 93.19 149 LEU A C 1
ATOM 1176 O O . LEU A 1 149 ? 4.739 -1.384 1.155 1.00 93.19 149 LEU A O 1
ATOM 1180 N N . HIS A 1 150 ? 6.121 -2.823 0.126 1.00 92.75 150 HIS A N 1
ATOM 1181 C CA . HIS A 1 150 ? 5.059 -3.741 -0.270 1.00 92.75 150 HIS A CA 1
ATOM 1182 C C . HIS A 1 150 ? 4.394 -4.397 0.948 1.00 92.75 150 HIS A C 1
ATOM 1184 O O . HIS A 1 150 ? 3.164 -4.496 0.994 1.00 92.75 150 HIS A O 1
ATOM 1190 N N . ASP A 1 151 ? 5.171 -4.807 1.947 1.00 94.50 151 ASP A N 1
ATOM 1191 C CA . ASP A 1 151 ? 4.606 -5.381 3.169 1.00 94.50 151 ASP A CA 1
ATOM 1192 C C . ASP A 1 151 ? 3.880 -4.324 4.009 1.00 94.50 151 ASP A C 1
ATOM 1194 O O . ASP A 1 151 ? 2.750 -4.571 4.443 1.00 94.50 151 ASP A O 1
ATOM 1198 N N . LEU A 1 152 ? 4.418 -3.096 4.091 1.00 96.56 152 LEU A N 1
ATOM 1199 C CA . LEU A 1 152 ? 3.706 -1.982 4.729 1.00 96.56 152 LEU A CA 1
ATOM 1200 C C . LEU A 1 152 ? 2.360 -1.731 4.048 1.00 96.56 152 LEU A C 1
ATOM 1202 O O . LEU A 1 152 ? 1.344 -1.546 4.715 1.00 96.56 152 LEU A O 1
ATOM 1206 N N . ARG A 1 153 ? 2.319 -1.774 2.714 1.00 97.06 153 ARG A N 1
ATOM 1207 C CA . ARG A 1 153 ? 1.081 -1.618 1.948 1.00 97.06 153 ARG A CA 1
ATOM 1208 C C . ARG A 1 153 ? 0.042 -2.680 2.316 1.00 97.06 153 ARG A C 1
ATOM 1210 O O . ARG A 1 153 ? -1.138 -2.348 2.427 1.00 97.06 153 ARG A O 1
ATOM 1217 N N . LYS A 1 154 ? 0.436 -3.949 2.490 1.00 96.50 154 LYS A N 1
ATOM 1218 C CA . LYS A 1 154 ? -0.497 -5.012 2.922 1.00 96.50 154 LYS A CA 1
ATOM 1219 C C . LYS A 1 154 ? -1.083 -4.689 4.291 1.00 96.50 154 LYS A C 1
ATOM 1221 O O . LYS A 1 154 ? -2.297 -4.786 4.461 1.00 96.50 154 LYS A O 1
ATOM 1226 N N . GLN A 1 155 ? -0.234 -4.253 5.215 1.00 97.19 155 GLN A N 1
ATOM 1227 C CA . GLN A 1 155 ? -0.640 -3.899 6.567 1.00 97.19 155 GLN A CA 1
ATO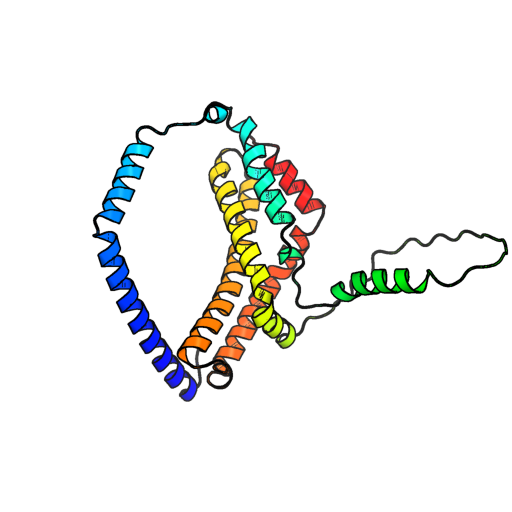M 1228 C C . GLN A 1 155 ? -1.577 -2.678 6.578 1.00 97.19 155 GLN A C 1
ATOM 1230 O O . GLN A 1 155 ? -2.641 -2.718 7.191 1.00 97.19 155 GLN A O 1
ATOM 1235 N N . MET A 1 156 ? -1.265 -1.637 5.800 1.00 97.50 156 MET A N 1
ATOM 1236 C CA . MET A 1 156 ? -2.135 -0.469 5.605 1.00 97.50 156 MET A CA 1
ATOM 1237 C C . MET A 1 156 ? -3.486 -0.840 4.990 1.00 97.50 156 MET A C 1
ATOM 1239 O O . MET A 1 156 ? -4.523 -0.328 5.405 1.00 97.50 156 MET A O 1
ATOM 1243 N N . LYS A 1 157 ? -3.497 -1.762 4.021 1.00 97.62 157 LYS A N 1
ATOM 1244 C CA . LYS A 1 157 ? -4.727 -2.281 3.414 1.00 97.62 157 LYS A CA 1
ATOM 1245 C C . LYS A 1 157 ? -5.593 -3.015 4.440 1.00 97.62 157 LYS A C 1
ATOM 1247 O O . LYS A 1 157 ? -6.804 -2.810 4.456 1.00 97.62 157 LYS A O 1
ATOM 1252 N N . GLN A 1 158 ? -4.988 -3.845 5.289 1.00 97.69 158 GLN A N 1
ATOM 1253 C CA . GLN A 1 158 ? -5.695 -4.533 6.369 1.00 97.69 158 GLN A CA 1
ATOM 1254 C C . GLN A 1 158 ? -6.289 -3.535 7.367 1.00 97.69 158 GLN A C 1
ATOM 1256 O O . GLN A 1 158 ? -7.478 -3.624 7.666 1.00 97.69 158 GLN A O 1
ATOM 1261 N N . LEU A 1 159 ? -5.493 -2.559 7.819 1.00 97.62 159 LEU A N 1
ATOM 1262 C CA . LEU A 1 159 ? -5.953 -1.502 8.718 1.00 97.62 159 LEU A CA 1
ATOM 1263 C C . LEU A 1 159 ? -7.138 -0.741 8.126 1.00 97.62 159 LEU A C 1
ATOM 1265 O O . LEU A 1 159 ? -8.165 -0.598 8.785 1.00 97.62 159 LEU A O 1
ATOM 1269 N N . ARG A 1 160 ? -7.025 -0.305 6.866 1.00 97.69 160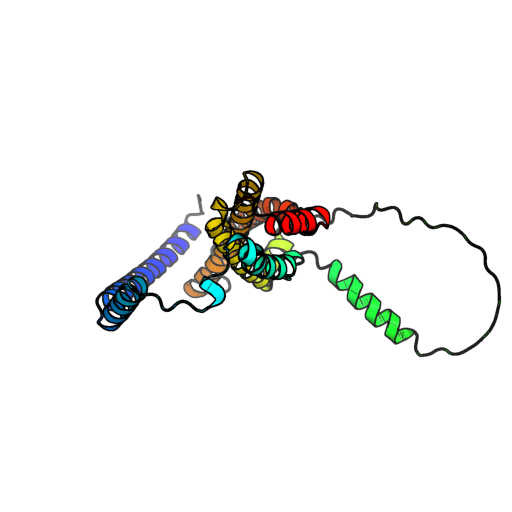 ARG A N 1
ATOM 1270 C CA . ARG A 1 160 ? -8.102 0.416 6.190 1.00 97.69 160 ARG A CA 1
ATOM 1271 C C . ARG A 1 160 ? -9.368 -0.418 6.087 1.00 97.69 160 ARG A C 1
ATOM 1273 O O . ARG A 1 160 ? -10.431 0.104 6.367 1.00 97.69 160 ARG A O 1
ATOM 1280 N N . TYR A 1 161 ? -9.279 -1.689 5.702 1.00 97.81 161 TYR A N 1
ATOM 1281 C CA . TYR A 1 161 ? -10.465 -2.541 5.584 1.00 97.81 161 TYR A CA 1
ATOM 1282 C C . TYR A 1 161 ? -11.158 -2.782 6.918 1.00 97.81 161 TYR A C 1
ATOM 1284 O O . TYR A 1 161 ? -12.385 -2.754 6.968 1.00 97.81 161 TYR A O 1
ATOM 1292 N N . GLN A 1 162 ? -10.388 -2.979 7.988 1.00 96.12 162 GLN A N 1
ATOM 1293 C CA . GLN A 1 162 ? -10.956 -3.099 9.325 1.00 96.12 162 GLN A CA 1
ATOM 1294 C C . GLN A 1 162 ? -11.629 -1.787 9.749 1.00 96.12 162 GLN A C 1
ATOM 1296 O O . GLN A 1 162 ? -12.732 -1.812 10.289 1.00 96.12 162 GLN A O 1
ATOM 1301 N N . ALA A 1 163 ? -10.989 -0.650 9.463 1.00 95.50 163 ALA A N 1
ATOM 1302 C CA . ALA A 1 163 ? -11.518 0.663 9.798 1.00 95.50 163 ALA A CA 1
ATOM 1303 C C . ALA A 1 163 ? -12.780 1.015 8.992 1.00 95.50 163 ALA A C 1
ATOM 1305 O O . ALA A 1 163 ? -13.797 1.377 9.572 1.00 95.50 163 ALA A O 1
ATOM 1306 N N . ASP A 1 164 ? -12.753 0.820 7.670 1.00 96.62 164 ASP A N 1
ATOM 1307 C CA . ASP A 1 164 ? -13.900 0.995 6.768 1.00 96.62 164 ASP A CA 1
ATOM 1308 C C . ASP A 1 164 ? -15.107 0.174 7.243 1.00 96.62 164 ASP A C 1
ATOM 1310 O O . ASP A 1 164 ? -16.231 0.673 7.268 1.00 96.62 164 ASP A O 1
ATOM 1314 N N . PHE A 1 165 ? -14.880 -1.078 7.653 1.00 95.31 165 PHE A N 1
ATOM 1315 C CA . PHE A 1 165 ? -15.944 -1.964 8.123 1.00 95.31 165 PHE A CA 1
ATOM 1316 C C . PHE A 1 165 ? -16.644 -1.434 9.385 1.00 95.31 165 PHE A C 1
ATOM 1318 O O . PHE A 1 165 ? -17.859 -1.576 9.516 1.00 95.31 165 PHE A O 1
ATOM 1325 N N . PHE A 1 166 ? -15.899 -0.791 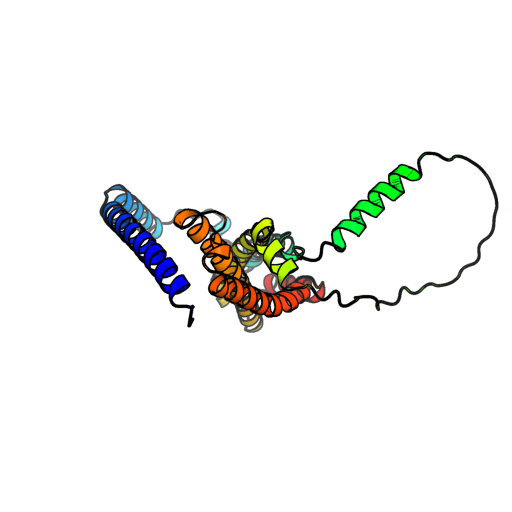10.288 1.00 94.50 166 PHE A N 1
ATOM 1326 C CA . PHE A 1 166 ? -16.424 -0.259 11.547 1.00 94.50 166 PHE A CA 1
ATOM 1327 C C . PHE A 1 166 ? -16.735 1.240 11.531 1.00 94.50 166 PHE A C 1
ATOM 1329 O O . PHE A 1 166 ? -17.190 1.771 12.543 1.00 94.50 166 PHE A O 1
ATOM 1336 N N . ALA A 1 167 ? -16.580 1.915 10.390 1.00 94.50 167 ALA A N 1
ATOM 1337 C CA . ALA A 1 167 ? -16.878 3.338 10.236 1.00 94.50 167 ALA A CA 1
ATOM 1338 C C . ALA A 1 167 ? -18.250 3.784 10.794 1.00 94.50 167 ALA A C 1
ATOM 1340 O O . ALA A 1 167 ? -18.302 4.868 11.375 1.00 94.50 167 ALA A O 1
ATOM 1341 N N . PRO A 1 168 ? -19.344 2.988 10.720 1.00 94.50 168 PRO A N 1
ATOM 1342 C CA . PRO A 1 168 ? -20.634 3.375 11.306 1.00 94.50 168 PRO A CA 1
ATOM 1343 C C . PRO A 1 168 ? -20.645 3.603 12.830 1.00 94.50 168 PRO A C 1
ATOM 1345 O O . PRO A 1 168 ? -21.625 4.149 13.343 1.00 94.50 168 PRO A O 1
ATOM 1348 N N . HIS A 1 169 ? -19.602 3.175 13.549 1.00 94.25 169 HIS A N 1
ATOM 1349 C CA . HIS A 1 169 ? -19.466 3.304 15.007 1.00 94.25 169 HIS A CA 1
ATOM 1350 C C . HIS A 1 169 ? -18.607 4.496 15.454 1.00 94.25 169 HIS A C 1
ATOM 1352 O O . HIS A 1 169 ? -18.381 4.675 16.650 1.00 94.25 169 HIS A O 1
ATOM 1358 N N . TYR A 1 170 ? -18.120 5.302 14.511 1.00 94.62 170 TYR A N 1
ATOM 1359 C CA . TYR A 1 170 ? -17.245 6.437 14.783 1.00 94.62 170 TYR A CA 1
ATOM 1360 C C . TYR A 1 170 ? -17.768 7.724 14.129 1.00 94.62 170 TYR A C 1
ATOM 1362 O O . TYR A 1 170 ? -18.744 7.725 13.379 1.00 94.62 170 TYR A O 1
ATOM 1370 N N . ASP A 1 171 ? -17.143 8.850 14.470 1.00 91.69 171 ASP A N 1
ATOM 1371 C CA . ASP A 1 171 ? -17.529 10.179 14.003 1.00 91.69 171 ASP A CA 1
ATOM 1372 C C . ASP A 1 171 ? -16.912 10.560 12.639 1.00 91.69 171 ASP A C 1
ATOM 1374 O O . ASP A 1 171 ? -16.227 9.785 11.966 1.00 91.69 171 ASP A O 1
ATOM 1378 N N . ALA A 1 172 ? -17.139 11.807 12.220 1.00 90.06 172 ALA A N 1
ATOM 1379 C CA . ALA A 1 172 ? -16.580 12.342 10.982 1.00 90.06 172 ALA A CA 1
ATOM 1380 C C . ALA A 1 172 ? -15.042 12.457 10.999 1.00 90.06 172 ALA A C 1
ATOM 1382 O O . ALA A 1 172 ? -14.418 12.464 9.935 1.00 90.06 172 ALA A O 1
ATOM 1383 N N . THR A 1 173 ? -14.417 12.546 12.176 1.00 90.88 173 THR A N 1
ATOM 1384 C CA . THR A 1 173 ? -12.956 12.588 12.322 1.00 90.88 173 THR A CA 1
ATOM 1385 C C . THR A 1 173 ? -12.351 11.253 11.892 1.00 90.88 173 THR A C 1
ATOM 1387 O O . THR A 1 173 ? -11.374 11.224 11.143 1.00 90.88 173 THR A O 1
ATOM 1390 N N . TYR A 1 174 ? -13.003 10.147 12.249 1.00 94.12 174 TYR A N 1
ATOM 1391 C CA . TYR A 1 174 ? -12.617 8.805 11.818 1.00 94.12 174 TYR A CA 1
ATOM 1392 C C . TYR A 1 174 ? -12.697 8.603 10.301 1.00 94.12 174 TYR A C 1
ATOM 1394 O O . TYR A 1 174 ? -11.796 8.020 9.695 1.00 94.12 174 TYR A O 1
ATOM 1402 N N . ALA A 1 175 ? -13.727 9.148 9.651 1.00 91.88 175 ALA A N 1
ATOM 1403 C CA . ALA A 1 175 ? -13.850 9.079 8.194 1.00 91.88 175 ALA A CA 1
ATOM 1404 C C . ALA A 1 175 ? -12.687 9.787 7.468 1.00 91.88 175 ALA A C 1
ATOM 1406 O O . ALA A 1 175 ? -12.215 9.305 6.435 1.00 91.88 175 ALA A O 1
ATOM 1407 N N . LYS A 1 176 ? -12.174 10.898 8.019 1.00 92.94 176 LYS A N 1
ATOM 1408 C CA . LYS A 1 176 ? -10.981 11.577 7.480 1.00 92.94 176 LYS A CA 1
ATOM 1409 C C . LYS A 1 176 ? -9.731 10.706 7.626 1.00 92.94 176 LYS A C 1
ATOM 1411 O O . LYS A 1 176 ? -8.972 10.564 6.673 1.00 92.94 176 LYS A O 1
ATOM 1416 N N . THR A 1 177 ? -9.562 10.056 8.776 1.00 94.00 177 THR A N 1
ATOM 1417 C CA . THR A 1 177 ? -8.466 9.106 9.028 1.00 94.00 177 THR A CA 1
ATOM 1418 C C . THR A 1 177 ? -8.457 7.946 8.029 1.00 94.00 177 THR A C 1
ATOM 1420 O O . THR A 1 177 ? -7.413 7.597 7.479 1.00 94.00 177 THR A O 1
ATOM 1423 N N . ILE A 1 178 ? -9.622 7.372 7.726 1.00 96.19 178 ILE A N 1
ATOM 1424 C CA . ILE A 1 178 ? -9.762 6.334 6.695 1.00 96.19 178 ILE A CA 1
ATOM 1425 C C . ILE A 1 178 ? -9.284 6.836 5.323 1.00 96.19 178 ILE A C 1
ATOM 1427 O O . ILE A 1 178 ? -8.628 6.098 4.580 1.00 96.19 178 ILE A O 1
ATOM 1431 N N . GLN A 1 179 ? -9.589 8.089 4.978 1.00 95.88 179 GLN A N 1
ATOM 1432 C CA . GLN A 1 179 ? -9.155 8.687 3.717 1.00 95.88 179 GLN A CA 1
ATOM 1433 C C . GLN A 1 179 ? -7.628 8.874 3.662 1.00 95.88 179 GLN A C 1
ATOM 1435 O O . GLN A 1 179 ? -7.025 8.644 2.608 1.00 95.88 179 GLN A O 1
ATOM 1440 N N . ASP A 1 180 ? -6.983 9.190 4.787 1.00 95.38 180 ASP A N 1
ATOM 1441 C CA . ASP A 1 180 ? -5.519 9.191 4.883 1.00 95.38 180 ASP A CA 1
ATOM 1442 C C . ASP A 1 180 ? -4.959 7.774 4.661 1.00 95.38 180 ASP A C 1
ATOM 1444 O O . ASP A 1 180 ? -4.044 7.589 3.854 1.00 95.38 180 ASP A O 1
ATOM 1448 N N . PHE A 1 181 ? -5.549 6.742 5.283 1.00 97.38 181 PHE A N 1
ATOM 1449 C CA . PHE A 1 181 ? -5.126 5.349 5.075 1.00 97.38 181 PHE A CA 1
ATOM 1450 C C . PHE A 1 181 ? -5.261 4.917 3.615 1.00 97.38 181 PHE A C 1
ATOM 1452 O O . PHE A 1 181 ? -4.394 4.214 3.092 1.00 97.38 181 PHE A O 1
ATOM 1459 N N . LYS A 1 182 ? -6.338 5.340 2.945 1.00 97.75 182 LYS A N 1
ATOM 1460 C CA . LYS A 1 182 ? -6.550 5.096 1.516 1.00 97.75 182 LYS A CA 1
ATOM 1461 C C . LYS A 1 182 ? -5.460 5.751 0.677 1.00 97.75 182 LYS A C 1
ATOM 1463 O O . LYS A 1 182 ? -4.849 5.069 -0.138 1.00 97.75 182 LYS A O 1
ATOM 1468 N N . THR A 1 183 ? -5.172 7.025 0.929 1.00 98.06 183 THR A N 1
ATOM 1469 C CA . THR A 1 183 ? -4.112 7.767 0.231 1.00 98.06 183 THR A CA 1
ATOM 1470 C C . THR A 1 183 ? -2.765 7.057 0.366 1.00 98.06 183 THR A C 1
ATOM 1472 O O . THR A 1 183 ? -2.105 6.780 -0.632 1.00 98.06 183 THR A O 1
ATOM 1475 N N . ILE A 1 184 ? -2.391 6.663 1.586 1.00 97.69 184 ILE A N 1
ATOM 1476 C CA . ILE A 1 184 ? -1.148 5.925 1.851 1.00 97.69 184 ILE A CA 1
ATOM 1477 C C . ILE A 1 184 ? -1.129 4.580 1.114 1.00 97.69 184 ILE A C 1
ATOM 1479 O O . ILE A 1 184 ? -0.152 4.245 0.444 1.00 97.69 184 ILE A O 1
ATOM 1483 N N . GLN A 1 185 ? -2.214 3.808 1.205 1.00 97.38 185 GLN A N 1
ATOM 1484 C CA . GLN A 1 185 ? -2.341 2.517 0.529 1.00 97.38 185 GLN A CA 1
ATOM 1485 C C . GLN A 1 185 ? -2.196 2.649 -0.997 1.00 97.38 185 GLN A C 1
ATOM 1487 O O . GLN A 1 185 ? -1.596 1.771 -1.625 1.00 97.38 185 GLN A O 1
ATOM 1492 N N . ASP A 1 186 ? -2.745 3.710 -1.589 1.00 98.06 186 ASP A N 1
ATOM 1493 C CA . ASP A 1 186 ? -2.734 3.948 -3.033 1.00 98.06 186 ASP A CA 1
ATOM 1494 C C . ASP A 1 186 ? -1.350 4.415 -3.520 1.00 98.06 186 ASP A C 1
ATOM 1496 O O . ASP A 1 186 ? -0.855 3.905 -4.529 1.00 98.06 186 ASP A O 1
ATOM 1500 N N . LEU A 1 187 ? -0.662 5.281 -2.766 1.00 97.94 187 LEU A N 1
ATOM 1501 C CA . LEU A 1 187 ? 0.724 5.681 -3.052 1.00 97.94 187 LEU A CA 1
ATOM 1502 C C . LEU A 1 187 ? 1.676 4.477 -2.998 1.00 97.94 187 LEU A C 1
ATOM 1504 O O . LEU A 1 187 ? 2.381 4.188 -3.969 1.00 97.94 187 LEU A O 1
ATOM 1508 N N . LEU A 1 188 ? 1.642 3.714 -1.899 1.00 97.12 188 LEU A N 1
ATOM 1509 C CA . LEU A 1 188 ? 2.450 2.499 -1.753 1.00 97.12 188 LEU A CA 1
ATOM 1510 C C . LEU A 1 188 ? 2.075 1.437 -2.799 1.00 97.12 188 LEU A C 1
ATOM 1512 O O . LEU A 1 188 ? 2.935 0.703 -3.285 1.00 97.12 188 LEU A O 1
ATOM 1516 N N . GLY A 1 189 ? 0.792 1.358 -3.164 1.00 96.69 189 GLY A N 1
ATOM 1517 C CA . GLY A 1 189 ? 0.298 0.504 -4.242 1.00 96.69 189 GLY A CA 1
ATOM 1518 C C . GLY A 1 189 ? 0.911 0.862 -5.589 1.00 96.69 189 GLY A C 1
ATOM 1519 O O . GLY A 1 189 ? 1.414 -0.019 -6.277 1.00 96.69 189 GLY A O 1
ATOM 1520 N N . THR A 1 190 ? 0.956 2.149 -5.920 1.00 96.75 190 THR A N 1
ATOM 1521 C CA . THR A 1 190 ? 1.519 2.619 -7.190 1.00 96.75 190 THR A CA 1
ATOM 1522 C C . THR A 1 190 ? 3.033 2.381 -7.258 1.00 96.75 190 THR A C 1
ATOM 1524 O O . THR A 1 190 ? 3.539 1.924 -8.284 1.00 96.75 190 THR A O 1
ATOM 1527 N N . LEU A 1 191 ? 3.771 2.591 -6.156 1.00 95.38 191 LEU A N 1
ATOM 1528 C CA . LEU A 1 191 ? 5.195 2.218 -6.080 1.00 95.38 191 LEU A CA 1
ATOM 1529 C C . LEU A 1 191 ? 5.399 0.714 -6.303 1.00 95.38 191 LEU A C 1
ATOM 1531 O O . LEU A 1 191 ? 6.272 0.307 -7.075 1.00 95.38 191 LEU A O 1
ATOM 1535 N N . GLN A 1 192 ? 4.566 -0.114 -5.665 1.00 94.62 192 GLN A N 1
ATOM 1536 C CA . GLN A 1 192 ? 4.604 -1.561 -5.846 1.00 94.62 192 GLN A CA 1
ATOM 1537 C C . GLN A 1 192 ? 4.313 -1.956 -7.303 1.00 94.62 192 GLN A C 1
ATOM 1539 O O . GLN A 1 192 ? 4.986 -2.838 -7.838 1.00 94.62 192 GLN A O 1
ATOM 1544 N N . ASP A 1 193 ? 3.344 -1.319 -7.958 1.00 95.25 193 ASP A N 1
ATOM 1545 C CA . ASP A 1 193 ? 2.985 -1.620 -9.345 1.00 95.25 193 ASP A CA 1
ATOM 1546 C C . ASP A 1 193 ? 4.159 -1.364 -10.299 1.00 95.25 193 ASP A C 1
ATOM 1548 O O . ASP A 1 193 ? 4.422 -2.192 -11.175 1.00 95.25 193 ASP A O 1
ATOM 1552 N N . TYR A 1 194 ? 4.944 -0.302 -10.085 1.00 95.31 194 TYR A N 1
ATOM 1553 C CA . TYR A 1 194 ? 6.176 -0.079 -10.849 1.00 95.31 194 TYR A CA 1
ATOM 1554 C C . TYR A 1 194 ? 7.249 -1.134 -10.586 1.00 95.31 194 TYR A C 1
ATOM 1556 O O . TYR A 1 194 ? 7.960 -1.534 -11.510 1.00 95.31 194 TYR A O 1
ATOM 1564 N N . TRP A 1 195 ? 7.390 -1.600 -9.345 1.00 92.69 195 TRP A N 1
ATOM 1565 C CA . TRP A 1 195 ? 8.293 -2.710 -9.038 1.00 92.69 195 TRP A CA 1
ATOM 1566 C C . TRP A 1 195 ? 7.851 -3.997 -9.757 1.00 92.69 195 TRP A C 1
ATOM 1568 O O . TRP A 1 195 ? 8.648 -4.634 -10.448 1.00 92.69 195 TRP A O 1
ATOM 1578 N N . VAL A 1 196 ? 6.558 -4.339 -9.696 1.00 92.44 196 VAL A N 1
ATOM 1579 C CA . VAL A 1 196 ? 5.981 -5.499 -10.400 1.00 92.44 196 VAL A CA 1
ATOM 1580 C C . VAL A 1 196 ? 6.146 -5.368 -11.916 1.00 92.44 196 VAL A C 1
ATOM 1582 O O . VAL A 1 196 ? 6.475 -6.355 -12.579 1.00 92.44 196 VAL A O 1
ATOM 1585 N N . LEU A 1 197 ? 5.961 -4.170 -12.475 1.00 93.19 197 LEU A N 1
ATOM 1586 C CA . LEU A 1 197 ? 6.179 -3.897 -13.895 1.00 93.19 197 LEU A CA 1
ATOM 1587 C C . LEU A 1 197 ? 7.625 -4.205 -14.306 1.00 93.19 197 LEU A C 1
ATOM 1589 O O . LEU A 1 197 ? 7.837 -4.909 -15.297 1.00 93.19 197 LEU A O 1
ATOM 1593 N N . GLY A 1 198 ? 8.603 -3.771 -13.507 1.00 92.62 198 GLY A N 1
ATOM 1594 C CA . GLY A 1 198 ? 10.015 -4.100 -13.709 1.00 92.62 198 GLY A CA 1
ATOM 1595 C C . GLY A 1 198 ? 10.274 -5.610 -13.706 1.00 92.62 198 GLY A C 1
ATOM 1596 O O . GLY A 1 198 ? 10.943 -6.122 -14.604 1.00 92.62 198 GLY A O 1
ATOM 1597 N N . GLN A 1 199 ? 9.667 -6.356 -12.776 1.00 91.38 199 GLN A N 1
ATOM 1598 C CA . GLN A 1 199 ? 9.767 -7.824 -12.737 1.00 91.38 199 GLN A CA 1
ATOM 1599 C C . GLN A 1 199 ? 9.145 -8.489 -13.977 1.00 91.38 199 GLN A C 1
ATOM 1601 O O . GLN A 1 199 ? 9.669 -9.474 -14.509 1.00 91.38 199 GLN A O 1
ATOM 1606 N N . ILE A 1 200 ? 8.022 -7.955 -14.467 1.00 92.44 200 ILE A N 1
ATOM 1607 C CA . ILE A 1 200 ? 7.372 -8.440 -15.687 1.00 92.44 200 ILE A CA 1
ATOM 1608 C C . ILE A 1 200 ? 8.279 -8.216 -16.901 1.00 92.44 200 ILE A C 1
ATOM 1610 O O . ILE A 1 200 ? 8.474 -9.150 -17.683 1.00 92.44 200 ILE A O 1
ATOM 1614 N N . PHE A 1 201 ? 8.855 -7.024 -17.057 1.00 93.69 201 PHE A N 1
ATOM 1615 C CA . PHE A 1 201 ? 9.775 -6.740 -18.157 1.00 93.69 201 PHE A CA 1
ATOM 1616 C C . PHE A 1 201 ? 11.049 -7.575 -18.067 1.00 93.69 201 PHE A C 1
ATOM 1618 O O . PHE A 1 201 ? 11.419 -8.196 -19.066 1.00 93.69 201 PHE A O 1
ATOM 1625 N N . ALA A 1 202 ? 11.625 -7.729 -16.873 1.00 93.06 202 ALA A N 1
ATOM 1626 C CA . ALA A 1 202 ? 12.777 -8.596 -16.653 1.00 93.06 202 ALA A CA 1
ATOM 1627 C C . ALA A 1 202 ? 12.516 -10.038 -17.116 1.00 93.06 202 ALA A C 1
ATOM 1629 O O . ALA A 1 202 ? 13.354 -10.660 -17.770 1.00 93.06 202 ALA A O 1
ATOM 1630 N N . LYS A 1 203 ? 11.312 -10.558 -16.852 1.00 91.81 203 LYS A N 1
ATOM 1631 C CA . LYS A 1 203 ? 10.902 -11.905 -17.270 1.00 91.81 203 LYS A CA 1
ATOM 1632 C C . LYS A 1 203 ? 10.659 -12.042 -18.777 1.00 91.81 203 LYS A C 1
ATOM 1634 O O . LYS A 1 203 ? 10.801 -13.138 -19.315 1.00 91.81 203 LYS A O 1
ATOM 1639 N N . VAL A 1 204 ? 10.218 -10.981 -19.452 1.00 90.19 204 VAL A N 1
ATOM 1640 C CA . VAL A 1 204 ? 9.784 -11.038 -20.861 1.00 90.19 204 VAL A CA 1
ATOM 1641 C C . VAL A 1 204 ? 10.890 -10.637 -21.844 1.00 90.19 204 VAL A C 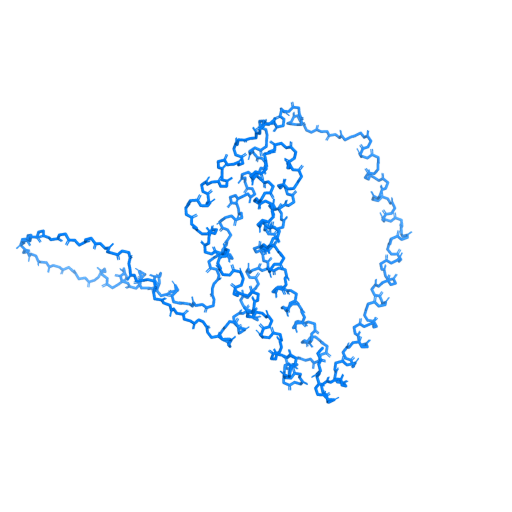1
ATOM 1643 O O . VAL A 1 204 ? 10.927 -11.175 -22.960 1.00 90.19 204 VAL A O 1
ATOM 1646 N N . GLN A 1 205 ? 11.750 -9.707 -21.431 1.00 89.12 205 GLN A N 1
ATOM 1647 C CA . GLN A 1 205 ? 12.768 -9.044 -22.249 1.00 89.12 205 GLN A CA 1
ATOM 1648 C C . GLN A 1 205 ? 14.203 -9.290 -21.743 1.00 89.12 205 GLN A C 1
ATOM 1650 O O . GLN A 1 205 ? 15.139 -9.132 -22.519 1.00 89.12 205 GLN A O 1
ATOM 1655 N N . GLY A 1 206 ? 14.379 -9.743 -20.496 1.00 91.94 206 GLY A N 1
ATOM 1656 C CA . GLY A 1 206 ? 15.684 -10.003 -19.875 1.00 91.94 206 GLY A CA 1
ATOM 1657 C C . GLY A 1 206 ? 16.002 -9.025 -18.741 1.00 91.94 206 GLY A C 1
ATOM 1658 O O . GLY A 1 206 ? 15.379 -7.974 -18.626 1.00 91.94 206 GLY A O 1
ATOM 1659 N N . LYS A 1 207 ? 16.972 -9.370 -17.881 1.00 88.38 207 LYS A N 1
ATOM 1660 C CA . LYS A 1 207 ? 17.299 -8.597 -16.663 1.00 88.38 207 LYS A CA 1
ATOM 1661 C C . LYS A 1 207 ? 17.744 -7.153 -16.934 1.00 88.38 207 LYS A C 1
ATOM 1663 O O . LYS A 1 207 ? 17.556 -6.320 -16.062 1.00 88.38 207 LYS A O 1
ATOM 1668 N N . THR A 1 208 ? 18.276 -6.870 -18.121 1.00 90.81 208 THR A N 1
ATOM 1669 C CA . THR A 1 208 ? 18.737 -5.542 -18.559 1.00 90.81 208 THR A CA 1
ATOM 1670 C C . THR A 1 208 ? 17.713 -4.828 -19.451 1.00 90.81 208 THR A C 1
ATOM 1672 O O . THR A 1 208 ? 18.065 -4.040 -20.326 1.00 90.81 208 THR A O 1
ATOM 1675 N N . TRP A 1 209 ? 16.413 -5.102 -19.274 1.00 93.44 209 TRP A N 1
ATOM 1676 C CA . TRP A 1 209 ? 15.354 -4.526 -20.116 1.00 93.44 209 TRP A CA 1
ATOM 1677 C C . TRP A 1 209 ? 15.378 -2.990 -20.146 1.00 93.44 209 TRP A C 1
ATOM 1679 O O . TRP A 1 209 ? 14.987 -2.407 -21.159 1.00 93.44 209 TRP A O 1
ATOM 1689 N N . GLN A 1 210 ? 15.863 -2.354 -19.079 1.00 93.56 210 GLN A N 1
ATOM 1690 C CA . GLN A 1 210 ? 16.009 -0.907 -18.950 1.00 93.56 210 GLN A CA 1
ATOM 1691 C C . GLN A 1 210 ? 16.914 -0.314 -20.039 1.00 93.56 210 GLN A C 1
ATOM 1693 O O . GLN A 1 210 ? 16.617 0.751 -20.569 1.00 93.56 210 GLN A O 1
ATOM 1698 N N . GLU A 1 211 ? 17.965 -1.031 -20.449 1.00 93.38 211 GLU A N 1
ATOM 1699 C CA . GLU A 1 211 ? 18.864 -0.611 -21.538 1.00 93.38 211 GLU A CA 1
ATOM 1700 C C . GLU A 1 211 ? 18.144 -0.605 -22.893 1.00 93.38 211 GLU A C 1
ATOM 1702 O O . GLU A 1 211 ? 18.462 0.176 -23.787 1.00 93.38 211 GLU A O 1
ATOM 1707 N N . SER A 1 212 ? 17.146 -1.480 -23.048 1.00 92.62 212 SER A N 1
ATOM 1708 C CA . SER A 1 212 ? 16.360 -1.606 -24.278 1.00 92.62 212 SER A CA 1
ATOM 1709 C C . SER A 1 212 ? 15.161 -0.654 -24.345 1.00 92.62 212 SER A C 1
ATOM 1711 O O . SER A 1 212 ? 14.591 -0.470 -25.420 1.00 92.62 212 SER A O 1
ATOM 1713 N N . LEU A 1 213 ? 14.774 -0.064 -23.211 1.00 94.44 213 LEU A N 1
ATOM 1714 C CA . LEU A 1 213 ? 13.637 0.848 -23.065 1.00 94.44 213 LEU A CA 1
ATOM 1715 C C . LEU A 1 213 ? 14.008 2.075 -22.199 1.00 94.44 213 LEU A C 1
ATOM 1717 O O . LEU A 1 213 ? 13.321 2.355 -21.212 1.00 94.44 213 LEU A O 1
ATOM 1721 N N . PRO A 1 214 ? 15.091 2.809 -22.526 1.00 95.06 214 PRO A N 1
ATOM 1722 C CA . PRO A 1 214 ? 15.631 3.851 -21.653 1.00 95.06 214 PRO A CA 1
ATOM 1723 C C . PRO A 1 214 ? 14.661 5.018 -21.440 1.00 95.06 214 PRO A C 1
ATOM 1725 O O . PRO A 1 214 ? 14.584 5.551 -20.333 1.00 95.06 214 PRO A O 1
ATOM 1728 N N . SER A 1 215 ? 13.871 5.395 -22.453 1.00 95.62 215 SER A N 1
ATOM 1729 C CA . SER A 1 215 ? 12.883 6.472 -22.310 1.00 95.62 215 SER A CA 1
ATOM 1730 C C . SER A 1 215 ? 11.753 6.068 -21.362 1.00 95.62 215 SER A C 1
ATOM 1732 O O . SER A 1 215 ? 11.296 6.880 -20.553 1.00 95.62 215 SER A O 1
ATOM 1734 N N . LEU A 1 216 ? 11.319 4.804 -21.425 1.00 94.69 216 LEU A N 1
ATOM 1735 C CA . LEU A 1 216 ? 10.324 4.265 -20.499 1.00 94.69 216 LEU A CA 1
ATOM 1736 C C . LEU A 1 216 ? 10.881 4.154 -19.076 1.00 94.69 216 LEU A C 1
ATOM 1738 O O . LEU A 1 216 ? 10.189 4.521 -18.129 1.00 94.69 216 LEU A O 1
ATOM 1742 N N . THR A 1 217 ? 12.124 3.700 -18.913 1.00 95.06 217 THR A N 1
ATOM 1743 C CA . THR A 1 217 ? 12.797 3.651 -17.607 1.00 95.06 217 THR A CA 1
ATOM 1744 C C . THR A 1 217 ? 12.901 5.041 -16.987 1.00 95.06 217 THR A C 1
ATOM 1746 O O . THR A 1 217 ? 12.508 5.224 -15.837 1.00 95.06 217 THR A O 1
ATOM 1749 N N . ALA A 1 218 ? 13.324 6.047 -17.758 1.00 94.94 218 ALA A N 1
ATOM 1750 C CA . ALA A 1 218 ? 13.381 7.430 -17.294 1.00 94.94 218 ALA A CA 1
ATOM 1751 C C . ALA A 1 218 ? 11.997 7.976 -16.897 1.00 94.94 218 ALA A C 1
ATOM 1753 O O . ALA A 1 218 ? 11.880 8.771 -15.965 1.00 94.94 218 ALA A O 1
ATOM 1754 N N . GLN A 1 219 ? 10.927 7.559 -17.581 1.00 95.62 219 GLN A N 1
ATOM 1755 C CA . GLN A 1 219 ? 9.569 7.902 -17.166 1.00 95.62 219 GLN A CA 1
ATOM 1756 C C . GLN A 1 219 ? 9.189 7.227 -15.843 1.00 95.62 219 GLN A C 1
ATOM 1758 O O . GLN A 1 219 ? 8.772 7.923 -14.926 1.00 95.62 219 GLN A O 1
ATOM 1763 N N . ILE A 1 220 ? 9.393 5.913 -15.714 1.00 95.56 220 ILE A N 1
ATOM 1764 C CA . ILE A 1 220 ? 9.114 5.170 -14.475 1.00 95.56 220 ILE A CA 1
ATOM 1765 C C . ILE A 1 220 ? 9.861 5.794 -13.290 1.00 95.56 220 ILE A C 1
ATOM 1767 O O . ILE A 1 220 ? 9.286 5.951 -12.216 1.00 95.56 220 ILE A O 1
ATOM 1771 N N . HIS A 1 221 ? 11.123 6.183 -13.486 1.00 95.88 221 HIS A N 1
ATOM 1772 C CA . HIS A 1 221 ? 11.929 6.815 -12.444 1.00 95.88 221 HIS A CA 1
ATOM 1773 C C . HIS A 1 221 ? 11.342 8.151 -11.984 1.00 95.88 221 HIS A C 1
ATOM 1775 O O . HIS A 1 221 ? 11.261 8.399 -10.779 1.00 95.88 221 HIS A O 1
ATOM 1781 N N . ARG A 1 222 ? 10.895 8.991 -12.928 1.00 96.06 222 ARG A N 1
ATOM 1782 C CA . ARG A 1 222 ? 10.220 10.262 -12.625 1.00 96.06 222 ARG A CA 1
ATOM 1783 C C . ARG A 1 222 ? 8.885 10.043 -11.920 1.00 96.06 222 ARG A C 1
ATOM 1785 O O . ARG A 1 222 ? 8.620 10.700 -10.921 1.00 96.06 222 ARG A O 1
ATOM 1792 N N . ASP A 1 223 ? 8.087 9.087 -12.381 1.00 96.75 223 ASP A N 1
ATOM 1793 C CA . ASP A 1 223 ? 6.781 8.802 -11.784 1.00 96.75 223 ASP A CA 1
ATOM 1794 C C . ASP A 1 223 ? 6.937 8.286 -10.340 1.00 96.75 223 ASP A C 1
ATOM 1796 O O . ASP A 1 223 ? 6.247 8.749 -9.430 1.00 96.75 223 ASP A O 1
ATOM 1800 N N . ARG A 1 224 ? 7.903 7.387 -10.091 1.00 96.25 224 ARG A N 1
ATOM 1801 C CA . ARG A 1 224 ? 8.270 6.928 -8.737 1.00 96.25 224 ARG A CA 1
ATOM 1802 C C . ARG A 1 224 ? 8.701 8.081 -7.836 1.00 96.25 224 ARG A C 1
ATOM 1804 O O . ARG A 1 224 ? 8.284 8.126 -6.682 1.00 96.25 224 ARG A O 1
ATOM 1811 N N . TRP A 1 225 ? 9.497 9.010 -8.359 1.00 95.81 225 TRP A N 1
ATOM 1812 C CA . TRP A 1 225 ? 9.916 10.204 -7.627 1.00 95.81 225 TRP A CA 1
ATOM 1813 C C . TRP A 1 225 ? 8.726 11.077 -7.220 1.00 95.81 225 TRP A C 1
ATOM 1815 O O . TRP A 1 225 ? 8.597 11.431 -6.051 1.00 95.81 225 TRP A O 1
ATOM 1825 N N . THR A 1 226 ? 7.798 11.353 -8.137 1.00 96.62 226 THR A N 1
ATOM 1826 C CA . THR A 1 226 ? 6.581 12.120 -7.830 1.00 96.62 226 THR A CA 1
ATOM 1827 C C . THR A 1 226 ? 5.720 11.448 -6.759 1.00 96.62 226 THR A C 1
ATOM 1829 O O . THR A 1 226 ? 5.154 12.127 -5.901 1.00 96.62 226 THR A O 1
ATOM 1832 N N . ILE A 1 227 ? 5.622 10.116 -6.776 1.00 96.81 227 ILE A N 1
ATOM 1833 C CA . ILE A 1 227 ? 4.902 9.367 -5.736 1.00 96.81 227 ILE A CA 1
ATOM 1834 C C . ILE A 1 227 ? 5.648 9.452 -4.403 1.00 96.81 227 ILE A C 1
ATOM 1836 O O . ILE A 1 227 ? 5.021 9.657 -3.366 1.00 96.81 227 ILE A O 1
ATOM 1840 N N . TRP A 1 228 ? 6.977 9.344 -4.422 1.00 95.38 228 TRP A N 1
ATOM 1841 C CA . TRP A 1 228 ? 7.808 9.472 -3.227 1.00 95.38 228 TRP A CA 1
ATOM 1842 C C . TRP A 1 228 ? 7.647 10.838 -2.554 1.00 95.38 228 TRP A C 1
ATOM 1844 O O . TRP A 1 228 ? 7.469 10.902 -1.342 1.00 95.38 228 TRP A O 1
ATOM 1854 N N . GLN A 1 229 ? 7.610 11.922 -3.332 1.00 94.69 229 GLN A N 1
ATOM 1855 C CA . GLN A 1 229 ? 7.389 13.276 -2.813 1.00 94.69 229 GLN A CA 1
ATOM 1856 C C . GLN A 1 229 ? 6.033 13.444 -2.109 1.00 94.69 229 GLN A C 1
ATOM 1858 O O . GLN A 1 229 ? 5.918 14.252 -1.193 1.00 94.69 229 GLN A O 1
ATOM 1863 N N . GLN A 1 230 ? 5.011 12.679 -2.506 1.00 96.31 230 GLN A N 1
ATOM 1864 C CA . GLN A 1 230 ? 3.706 12.662 -1.832 1.00 96.31 230 GLN A CA 1
ATOM 1865 C C . GLN A 1 230 ? 3.687 11.727 -0.619 1.00 96.31 230 GLN A C 1
ATOM 1867 O O . GLN A 1 230 ? 3.013 11.992 0.375 1.00 96.31 230 GLN A O 1
ATOM 1872 N N . TRP A 1 231 ? 4.421 10.618 -0.701 1.00 95.19 231 TRP A N 1
ATOM 1873 C CA . TRP A 1 231 ? 4.538 9.632 0.365 1.00 95.19 231 TRP A CA 1
ATOM 1874 C C . TRP A 1 231 ? 5.320 10.167 1.569 1.00 95.19 231 TRP A C 1
ATOM 1876 O O . TRP A 1 231 ? 4.901 9.963 2.707 1.00 95.19 231 TRP A O 1
ATOM 1886 N N . GLU A 1 232 ? 6.424 10.872 1.334 1.00 93.62 232 GLU A N 1
ATOM 1887 C CA . GLU A 1 232 ? 7.365 11.275 2.381 1.00 93.62 232 GLU A CA 1
ATOM 1888 C C . GLU A 1 232 ? 6.734 12.153 3.486 1.00 93.62 232 GLU A C 1
ATOM 1890 O O . GLU A 1 232 ? 6.896 11.813 4.661 1.00 93.62 232 GLU A O 1
ATOM 1895 N N . PRO A 1 233 ? 5.933 13.197 3.187 1.00 94.81 233 PRO A N 1
ATOM 1896 C CA . PRO A 1 233 ? 5.261 13.979 4.228 1.00 94.81 233 PRO A CA 1
ATOM 1897 C C . PRO A 1 233 ? 4.273 13.153 5.065 1.00 94.81 233 PRO A C 1
ATOM 1899 O O . PRO A 1 233 ? 4.180 13.331 6.281 1.00 94.81 233 PRO A O 1
ATOM 1902 N N . LEU A 1 234 ? 3.551 12.214 4.440 1.00 95.50 234 LEU A N 1
ATOM 1903 C CA . LEU A 1 234 ? 2.639 11.312 5.153 1.00 95.50 234 LEU A CA 1
ATOM 1904 C C . LEU A 1 234 ? 3.418 10.363 6.062 1.00 95.50 234 LEU A C 1
ATOM 1906 O O . LEU A 1 234 ? 3.047 10.174 7.219 1.00 95.50 234 LEU A O 1
ATOM 1910 N N . ARG A 1 235 ? 4.524 9.805 5.564 1.00 95.50 235 ARG A N 1
ATOM 1911 C CA . ARG A 1 235 ? 5.423 8.951 6.344 1.00 95.50 235 ARG A CA 1
ATOM 1912 C C . ARG A 1 235 ? 5.933 9.682 7.584 1.00 95.50 235 ARG A C 1
ATOM 1914 O O . ARG A 1 235 ? 5.842 9.136 8.681 1.00 95.50 235 ARG A O 1
ATOM 1921 N N . GLN A 1 236 ? 6.409 10.918 7.429 1.00 94.81 236 GLN A N 1
ATOM 1922 C CA . GLN A 1 236 ? 6.887 11.744 8.539 1.00 94.81 236 GLN A CA 1
ATOM 1923 C C . GLN A 1 236 ? 5.780 12.024 9.558 1.00 94.81 236 GLN A C 1
ATOM 1925 O O . GLN A 1 236 ? 5.977 11.789 10.749 1.00 94.81 236 GLN A O 1
ATOM 1930 N N . ARG A 1 237 ? 4.586 12.429 9.104 1.00 95.88 237 ARG A N 1
ATOM 1931 C CA . ARG A 1 237 ? 3.426 12.657 9.981 1.00 95.88 237 ARG A CA 1
ATOM 1932 C C . ARG A 1 237 ? 3.085 11.418 10.814 1.00 95.88 237 ARG A C 1
ATOM 1934 O O . ARG A 1 237 ? 2.957 11.521 12.029 1.00 95.88 237 ARG A O 1
ATOM 1941 N N . TYR A 1 238 ? 3.013 10.237 10.200 1.00 95.69 238 TYR A N 1
ATOM 1942 C CA . TYR A 1 238 ? 2.674 8.977 10.881 1.00 95.69 238 TYR A CA 1
ATOM 1943 C C . TYR A 1 238 ? 3.789 8.419 11.792 1.00 95.69 238 TYR A C 1
ATOM 1945 O O . TYR A 1 238 ? 3.564 7.475 12.562 1.00 95.69 238 TYR A O 1
ATOM 1953 N N . LEU A 1 239 ? 4.990 9.000 11.747 1.00 95.88 239 LEU A N 1
ATOM 1954 C CA . LEU A 1 239 ? 6.070 8.730 12.698 1.00 95.88 239 LEU A CA 1
ATOM 1955 C C . LEU A 1 239 ? 5.992 9.600 13.962 1.00 95.88 239 LEU A C 1
ATOM 1957 O O . LEU A 1 239 ? 6.583 9.218 14.970 1.00 95.88 239 LEU A O 1
ATOM 1961 N N . THR A 1 240 ? 5.256 10.715 13.936 1.00 97.31 240 THR A N 1
ATOM 1962 C CA . THR A 1 240 ? 5.115 11.613 15.095 1.00 97.31 240 THR A CA 1
ATOM 1963 C C . THR A 1 240 ? 4.353 10.972 16.252 1.00 97.31 240 THR A C 1
ATOM 1965 O O . THR A 1 240 ? 3.476 10.126 16.057 1.00 97.31 240 THR A O 1
ATOM 1968 N N . GLU A 1 241 ? 4.679 11.392 17.474 1.00 96.50 241 GLU A N 1
ATOM 1969 C CA . GLU A 1 241 ? 3.966 10.964 18.678 1.00 96.50 241 GLU A CA 1
ATOM 1970 C C . GLU A 1 241 ? 2.504 11.419 18.654 1.00 96.50 241 GLU A C 1
ATOM 1972 O O . GLU A 1 241 ? 1.617 10.587 18.847 1.00 96.50 241 GLU A O 1
ATOM 1977 N N . ASP A 1 242 ? 2.256 12.687 18.320 1.00 96.94 242 ASP A N 1
ATOM 1978 C CA . ASP A 1 242 ? 0.920 13.290 18.295 1.00 96.94 242 ASP A CA 1
ATOM 1979 C C . ASP A 1 242 ? -0.045 12.499 17.409 1.00 96.94 242 ASP A C 1
ATOM 1981 O O . ASP A 1 242 ? -1.053 11.985 17.894 1.00 96.94 242 ASP A O 1
ATOM 1985 N N . THR A 1 243 ? 0.318 12.268 16.138 1.00 95.75 243 THR A N 1
ATOM 1986 C CA . THR A 1 243 ? -0.531 11.504 15.204 1.00 95.75 243 THR A CA 1
ATOM 1987 C C . THR A 1 243 ? -0.802 10.092 15.732 1.00 95.75 243 THR A C 1
ATOM 1989 O O . THR A 1 243 ? -1.916 9.576 15.639 1.00 95.75 243 THR A O 1
ATOM 1992 N N . ARG A 1 244 ? 0.208 9.432 16.310 1.00 97.12 244 ARG A N 1
ATOM 1993 C CA . ARG A 1 244 ? 0.056 8.068 16.838 1.00 97.12 244 ARG A CA 1
ATOM 1994 C C . ARG A 1 244 ? -0.851 8.030 18.063 1.00 97.12 244 ARG A C 1
ATOM 1996 O O . ARG A 1 244 ? -1.601 7.068 18.229 1.00 97.12 244 ARG A O 1
ATOM 2003 N N . THR A 1 245 ? -0.768 9.027 18.931 1.00 96.62 245 THR A N 1
ATOM 2004 C CA . THR A 1 245 ? -1.610 9.139 20.124 1.00 96.62 245 THR A CA 1
ATOM 2005 C C . THR A 1 245 ? -3.050 9.453 19.740 1.00 96.62 245 THR A C 1
ATOM 2007 O O . THR A 1 245 ? -3.951 8.743 20.185 1.00 96.62 245 THR A O 1
ATOM 2010 N N . GLU A 1 246 ? -3.270 10.410 18.838 1.00 95.38 246 GLU A N 1
ATOM 2011 C CA . GLU A 1 246 ? -4.593 10.754 18.306 1.00 95.38 246 GLU A CA 1
ATOM 2012 C C . GLU A 1 246 ? -5.302 9.538 17.696 1.00 95.38 246 GLU A C 1
ATOM 2014 O O . GLU A 1 246 ? -6.450 9.255 18.041 1.00 95.38 246 GLU A O 1
ATOM 2019 N N . LEU A 1 247 ? -4.610 8.759 16.854 1.00 96.19 247 LEU A N 1
ATOM 2020 C CA . LEU A 1 247 ? -5.172 7.548 16.242 1.00 96.19 247 LEU A CA 1
ATOM 2021 C C . LEU A 1 247 ? -5.608 6.509 17.283 1.00 96.19 247 LEU A C 1
ATOM 2023 O O . LEU A 1 247 ? -6.666 5.895 17.140 1.00 96.19 247 LEU A O 1
ATOM 2027 N N . ARG A 1 248 ? -4.808 6.306 18.339 1.00 96.38 248 ARG A N 1
ATOM 2028 C CA . ARG A 1 248 ? -5.151 5.360 19.412 1.00 96.38 248 ARG A CA 1
ATOM 2029 C C . ARG A 1 248 ? -6.364 5.833 20.203 1.00 96.38 248 ARG A C 1
ATOM 2031 O O . ARG A 1 248 ? -7.272 5.039 20.424 1.00 96.38 248 ARG A O 1
ATOM 2038 N N . GLN A 1 249 ? -6.397 7.108 20.591 1.00 95.12 249 GLN A N 1
ATOM 2039 C CA . GLN A 1 249 ? -7.521 7.676 21.343 1.00 95.12 249 GLN A CA 1
ATOM 2040 C C . GLN A 1 249 ? -8.820 7.633 20.539 1.00 95.12 249 GLN A C 1
ATOM 2042 O O . GLN A 1 249 ? -9.865 7.249 21.064 1.00 95.12 249 GLN A O 1
ATOM 2047 N N . MET A 1 250 ? -8.735 7.935 19.243 1.00 94.44 250 MET A N 1
ATOM 2048 C CA . MET A 1 250 ? -9.860 7.840 18.320 1.00 94.44 250 MET A CA 1
ATOM 2049 C C . MET A 1 250 ? -10.435 6.419 18.270 1.00 94.44 250 MET A C 1
ATOM 2051 O O . MET A 1 250 ? -11.645 6.253 18.364 1.00 94.44 250 MET A O 1
ATOM 2055 N N . MET A 1 251 ? -9.593 5.384 18.173 1.00 94.38 251 MET A N 1
ATOM 2056 C CA . MET A 1 251 ? -10.061 3.989 18.129 1.00 94.38 251 MET A CA 1
ATOM 2057 C C . MET A 1 251 ? -10.589 3.472 19.472 1.00 94.38 251 MET A C 1
ATOM 2059 O O . MET A 1 251 ? -11.447 2.590 19.475 1.00 94.38 251 MET A O 1
ATOM 2063 N N . LEU A 1 252 ? -10.113 4.027 20.591 1.00 94.25 252 LEU A N 1
ATOM 2064 C CA . LEU A 1 252 ? -10.588 3.709 21.942 1.00 94.25 252 LEU A CA 1
ATOM 2065 C C . LEU A 1 252 ? -11.990 4.253 22.242 1.00 94.25 252 LEU A C 1
ATOM 2067 O O . LEU A 1 252 ? -12.644 3.744 23.147 1.00 94.25 252 LEU A O 1
ATOM 2071 N N . SER A 1 253 ? -12.443 5.266 21.500 1.00 90.50 253 SER A N 1
ATOM 2072 C CA . SER A 1 253 ? -13.665 6.018 21.808 1.00 90.50 253 SER A CA 1
ATOM 2073 C C . SER A 1 253 ? -14.712 5.907 20.688 1.00 90.50 253 SER A C 1
ATOM 2075 O O . SER A 1 253 ? -14.950 6.888 19.978 1.00 90.50 253 SER A O 1
ATOM 2077 N N . PRO A 1 254 ? -15.345 4.732 20.485 1.00 89.50 254 PRO A N 1
ATOM 2078 C CA . PRO A 1 254 ? -16.487 4.621 19.580 1.00 89.50 254 PRO A CA 1
ATOM 2079 C C . PRO A 1 254 ? -17.637 5.513 20.067 1.00 89.50 254 PRO A C 1
ATOM 2081 O O . PRO A 1 254 ? -17.887 5.638 21.266 1.00 89.50 254 PRO A O 1
ATOM 2084 N N . THR A 1 255 ? -18.344 6.152 19.137 1.00 85.12 255 THR A N 1
ATOM 2085 C CA . THR A 1 255 ? -19.402 7.127 19.451 1.00 85.12 255 THR A CA 1
ATOM 2086 C C . THR A 1 255 ? -20.792 6.503 19.575 1.00 85.12 255 THR A C 1
ATOM 2088 O O . THR A 1 255 ? -21.746 7.208 19.913 1.00 85.12 255 THR A O 1
ATOM 2091 N N . ARG A 1 256 ? -20.924 5.198 19.297 1.00 62.81 256 ARG A N 1
ATOM 2092 C CA . ARG A 1 256 ? -22.176 4.429 19.347 1.00 62.81 256 ARG A CA 1
ATOM 2093 C C . ARG A 1 256 ? -21.977 3.021 19.889 1.00 62.81 256 ARG A C 1
ATOM 2095 O O . ARG A 1 256 ? -21.063 2.324 19.391 1.00 62.81 256 ARG A O 1
#

Foldseek 3Di:
DPAPPLLVVVVVLLVVVVVVVVVVVVVVVVVVCVDPVVVVVVVVVVVCVVPPDDDPCVPDDCLVCQLVQQVVLLVCLLPQCLLVDDLPCPVVVVVVVVVVVVVVPPPDDDDDDDDDDDDDDPPDPPPPDPPPQDLVSLVVCLLPVVVSLVVSLVSLVVNLVSLVVCVVQADPVSVVVSVLSVLLSVLSVLSVVLNVVLVSQCVRPNNVSCVSRVVVVVVSSVVNVVSCVVNVVSSVLSNDPVNSVVVSVRSNDGPD

Secondary structure (DSSP, 8-state):
----HHHHHHHHHHHHHHHHHHHHHHHHHHHHHHSHHHHHHHHHHHHHHHS----GGGGS-HHHHHHHHHHHHHHHHHT-GGGT--S-GGGHHHHHHHHHHHHSSSS-----------------S---------HHHHHHHHHHTTHHHHHHHHHHHHHHHHHHHHGGGS-HHHHHHHHHHHHHHHHHHHHHHHHHHHHHHHHHH-TTHHHHSHHHHHHHHHHHHHHHHHHHHHHHHHHSHHHHHHHHHHHH----